Protein AF-A0AA88VC28-F1 (afdb_monomer)

Structure (mmCIF, N/CA/C/O backbone):
data_AF-A0AA88VC28-F1
#
_entry.id   AF-A0AA88VC28-F1
#
loop_
_atom_site.group_PDB
_atom_site.id
_atom_site.type_symbol
_atom_site.label_atom_id
_atom_site.label_alt_id
_atom_site.label_comp_id
_atom_site.label_asym_id
_atom_site.label_entity_id
_atom_site.label_seq_id
_atom_site.pdbx_PDB_ins_code
_atom_site.Cartn_x
_atom_site.Cartn_y
_atom_site.Cartn_z
_atom_site.occupancy
_atom_site.B_iso_or_equiv
_atom_site.auth_seq_id
_atom_site.auth_comp_id
_atom_site.auth_asym_id
_atom_site.auth_atom_id
_atom_site.pdbx_PDB_model_num
ATOM 1 N N . MET A 1 1 ? 30.719 20.202 79.438 1.00 40.91 1 MET A N 1
ATOM 2 C CA . MET A 1 1 ? 32.144 20.244 79.055 1.00 40.91 1 MET A CA 1
ATOM 3 C C . MET A 1 1 ? 32.553 18.842 78.639 1.00 40.91 1 MET A C 1
ATOM 5 O O . MET A 1 1 ? 32.019 17.902 79.207 1.00 40.91 1 MET A O 1
ATOM 9 N N . GLU A 1 2 ? 33.443 18.770 77.647 1.00 37.22 2 GLU A N 1
ATOM 10 C CA . GLU A 1 2 ? 34.043 17.584 77.006 1.00 37.22 2 GLU A CA 1
ATOM 11 C C . GLU A 1 2 ? 33.233 16.896 75.897 1.00 37.22 2 GLU A C 1
ATOM 13 O O . GLU A 1 2 ? 32.616 15.848 76.058 1.00 37.22 2 GLU A O 1
ATOM 18 N N . GLY A 1 3 ? 33.313 17.504 74.708 1.00 35.69 3 GLY A N 1
ATOM 19 C CA . GLY A 1 3 ? 33.099 16.818 73.440 1.00 35.69 3 GLY A CA 1
ATOM 20 C C . GLY A 1 3 ? 34.312 15.955 73.085 1.00 35.69 3 GLY A C 1
ATOM 21 O O . GLY A 1 3 ? 35.440 16.443 73.055 1.00 35.69 3 GLY A O 1
ATOM 22 N N . LYS A 1 4 ? 34.079 14.676 72.778 1.00 37.78 4 LYS A N 1
ATOM 23 C CA . LYS A 1 4 ? 35.054 13.835 72.078 1.00 37.78 4 LYS A CA 1
ATOM 24 C C . LYS A 1 4 ? 34.862 14.031 70.578 1.00 37.78 4 LYS A C 1
ATOM 26 O O . LYS A 1 4 ? 33.907 13.527 69.994 1.00 37.78 4 LYS A O 1
ATOM 31 N N . ALA A 1 5 ? 35.765 14.795 69.972 1.00 38.88 5 ALA A N 1
ATOM 32 C CA . ALA A 1 5 ? 35.902 14.877 68.528 1.00 38.88 5 ALA A CA 1
ATOM 33 C C . ALA A 1 5 ? 36.272 13.486 67.984 1.00 38.88 5 ALA A C 1
ATOM 35 O O . ALA A 1 5 ? 37.341 12.960 68.288 1.00 38.88 5 ALA A O 1
ATOM 36 N N . HIS A 1 6 ? 35.383 12.876 67.200 1.00 36.34 6 HIS A N 1
ATOM 37 C CA . HIS A 1 6 ? 35.735 11.721 66.382 1.00 36.34 6 HIS A CA 1
ATOM 38 C C . HIS A 1 6 ? 36.549 12.213 65.184 1.00 36.34 6 HIS A C 1
ATOM 40 O O . HIS A 1 6 ? 36.009 12.694 64.191 1.00 36.34 6 HIS A O 1
ATOM 46 N N . THR A 1 7 ? 37.867 12.115 65.302 1.00 38.06 7 THR A N 1
ATOM 47 C CA . THR A 1 7 ? 38.812 12.314 64.206 1.00 38.06 7 THR A CA 1
ATOM 48 C C . THR A 1 7 ? 38.598 11.199 63.177 1.00 38.06 7 THR A C 1
ATOM 50 O O . THR A 1 7 ? 38.965 10.049 63.418 1.00 38.06 7 THR A O 1
ATOM 53 N N . PHE A 1 8 ? 37.973 11.507 62.037 1.00 39.25 8 PHE A N 1
ATOM 54 C CA . PHE A 1 8 ? 37.934 10.601 60.886 1.00 39.25 8 PHE A CA 1
ATOM 55 C C . PHE A 1 8 ? 39.337 10.538 60.269 1.00 39.25 8 PHE A C 1
ATOM 57 O O . PHE A 1 8 ? 39.731 11.416 59.504 1.00 39.25 8 PHE A O 1
ATOM 64 N N . TYR A 1 9 ? 40.105 9.503 60.609 1.00 42.66 9 TYR A N 1
ATOM 65 C CA . TYR A 1 9 ? 41.328 9.163 59.886 1.00 42.66 9 TYR A CA 1
ATOM 66 C C . TYR A 1 9 ? 40.950 8.609 58.506 1.00 42.66 9 TYR A C 1
ATOM 68 O O . TYR A 1 9 ? 40.528 7.460 58.375 1.00 42.66 9 TYR A O 1
ATOM 76 N N . VAL A 1 10 ? 41.105 9.424 57.461 1.00 54.12 10 VAL A N 1
ATOM 77 C CA . VAL A 1 10 ? 41.138 8.944 56.073 1.00 54.12 10 VAL A CA 1
ATOM 78 C C . VAL A 1 10 ? 42.547 8.414 55.803 1.00 54.12 10 VAL A C 1
ATOM 80 O O . VAL A 1 10 ? 43.359 9.051 55.147 1.00 54.12 10 VAL A O 1
ATOM 83 N N . GLU A 1 11 ? 42.848 7.231 56.333 1.00 51.00 11 GLU A N 1
ATOM 84 C CA . GLU A 1 11 ? 43.997 6.428 55.904 1.00 51.00 11 GLU A CA 1
ATOM 85 C C . GLU A 1 11 ? 43.492 5.211 55.122 1.00 51.00 11 GLU A C 1
ATOM 87 O O . GLU A 1 11 ? 43.496 4.069 55.586 1.00 51.00 11 GLU A O 1
ATOM 92 N N . LYS A 1 12 ? 43.034 5.445 53.890 1.00 58.88 12 LYS A N 1
ATOM 93 C CA . LYS A 1 12 ? 43.016 4.391 52.872 1.00 58.88 12 LYS A CA 1
ATOM 94 C C . LYS A 1 12 ? 44.112 4.726 51.873 1.00 58.88 12 LYS A C 1
ATOM 96 O O . LYS A 1 12 ? 43.991 5.694 51.130 1.00 58.88 12 LYS A O 1
ATOM 101 N N . SER A 1 13 ? 45.201 3.952 51.878 1.00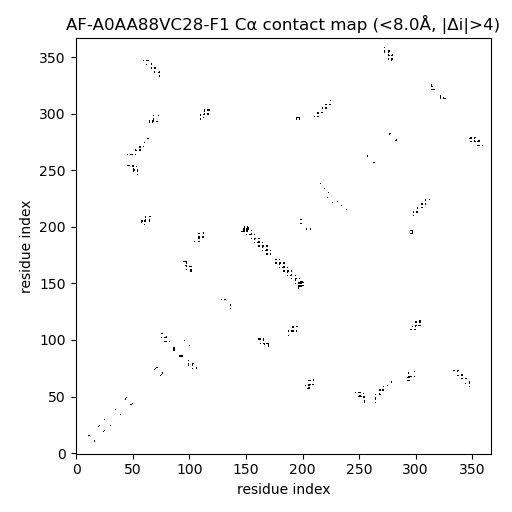 71.12 13 SER A N 1
ATOM 102 C CA . SER A 1 13 ? 46.227 4.097 50.844 1.00 71.12 13 SER A CA 1
ATOM 103 C C . SER A 1 13 ? 45.579 3.915 49.461 1.00 71.12 13 SER A C 1
ATOM 105 O O . SER A 1 13 ? 44.644 3.112 49.340 1.00 71.12 13 SER A O 1
ATOM 107 N N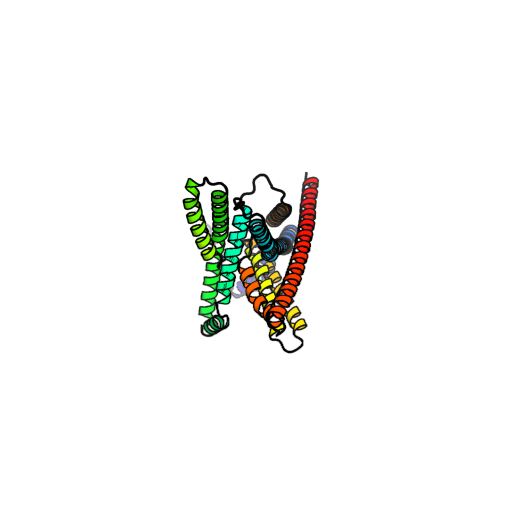 . PRO A 1 14 ? 46.065 4.601 48.410 1.00 73.12 14 PRO A N 1
ATOM 108 C CA . PRO A 1 14 ? 45.527 4.454 47.057 1.00 73.12 14 PRO A CA 1
ATOM 109 C C . PRO A 1 14 ? 45.518 2.995 46.594 1.00 73.12 14 PRO A C 1
ATOM 111 O O . PRO A 1 14 ? 44.605 2.569 45.902 1.00 73.12 14 PRO A O 1
ATOM 114 N N . VAL A 1 15 ? 46.494 2.205 47.052 1.00 72.75 15 VAL A N 1
ATOM 115 C CA . VAL A 1 15 ? 46.603 0.771 46.763 1.00 72.75 15 VAL A CA 1
ATOM 116 C C . VAL A 1 15 ? 45.510 -0.031 47.466 1.00 72.75 15 VAL A C 1
ATOM 118 O O . VAL A 1 15 ? 44.975 -0.961 46.877 1.00 72.75 15 VAL A O 1
ATOM 121 N N . LYS A 1 16 ? 45.137 0.329 48.700 1.00 72.25 16 LYS A N 1
ATOM 122 C CA . LYS A 1 16 ? 44.045 -0.324 49.436 1.00 72.25 16 LYS A CA 1
ATOM 123 C C . LYS A 1 16 ? 42.682 0.036 48.844 1.00 72.25 16 LYS A C 1
ATOM 125 O O . LYS A 1 16 ? 41.836 -0.836 48.725 1.00 72.25 16 LYS A O 1
ATOM 130 N N . TYR A 1 17 ? 42.504 1.286 48.413 1.00 71.81 17 TYR A N 1
ATOM 131 C CA . TYR A 1 17 ? 41.331 1.702 47.643 1.00 71.81 17 TYR A CA 1
ATOM 132 C C . TYR A 1 17 ? 41.255 0.964 46.296 1.00 71.81 17 TYR A C 1
ATOM 134 O O . TYR A 1 17 ? 40.221 0.403 45.968 1.00 71.81 17 TYR A O 1
ATOM 142 N N . PHE A 1 18 ? 42.364 0.875 45.558 1.00 72.56 18 PHE A N 1
ATOM 143 C CA . PHE A 1 18 ? 42.430 0.165 44.278 1.00 72.56 18 PHE A CA 1
ATOM 144 C C . PHE A 1 18 ? 42.249 -1.355 44.428 1.00 72.56 18 PHE A C 1
ATOM 146 O O . PHE A 1 18 ? 41.628 -1.985 43.583 1.00 72.56 18 PHE A O 1
ATOM 153 N N . MET A 1 19 ? 42.745 -1.958 45.512 1.00 73.69 19 MET A N 1
ATOM 154 C CA . MET A 1 19 ? 42.488 -3.363 45.850 1.00 73.69 19 MET A CA 1
ATOM 155 C C . MET A 1 19 ? 41.022 -3.601 46.227 1.00 73.69 19 MET A C 1
ATOM 157 O O . MET A 1 19 ? 40.461 -4.591 45.762 1.00 73.69 19 MET A O 1
ATOM 161 N N . ASP A 1 20 ? 40.405 -2.708 47.011 1.00 70.94 20 ASP A N 1
ATOM 162 C CA . ASP A 1 20 ? 38.967 -2.740 47.322 1.00 70.94 20 ASP A CA 1
ATOM 163 C C . ASP A 1 20 ? 38.131 -2.574 46.033 1.00 70.94 20 ASP A C 1
ATOM 165 O O . ASP A 1 20 ? 37.154 -3.289 45.844 1.00 70.94 20 ASP A O 1
ATOM 169 N N . GLU A 1 21 ? 38.538 -1.700 45.106 1.00 74.19 21 GLU A N 1
ATOM 170 C CA . GLU A 1 21 ? 37.889 -1.492 43.801 1.00 74.19 21 GLU A CA 1
ATOM 171 C C . GLU A 1 21 ? 38.145 -2.663 42.826 1.00 74.19 21 GLU A C 1
ATOM 173 O O . GLU A 1 21 ? 37.282 -3.011 42.033 1.00 74.19 21 GLU A O 1
ATOM 178 N N . MET A 1 22 ? 39.288 -3.352 42.882 1.00 70.12 22 MET A N 1
ATOM 179 C CA . MET A 1 22 ? 39.509 -4.556 42.063 1.00 70.12 22 MET A CA 1
ATOM 180 C C . MET A 1 22 ? 38.755 -5.783 42.590 1.00 70.12 22 MET A C 1
ATOM 182 O O . MET A 1 22 ? 38.328 -6.618 41.794 1.00 70.12 22 MET A O 1
ATOM 186 N N . HIS A 1 23 ? 38.579 -5.909 43.910 1.00 64.69 23 HIS A N 1
ATOM 187 C CA . HIS A 1 23 ? 37.851 -7.032 44.519 1.00 64.69 23 HIS A CA 1
ATOM 188 C C . HIS A 1 23 ? 36.343 -6.776 44.652 1.00 64.69 23 HIS A C 1
ATOM 190 O O . HIS A 1 23 ? 35.565 -7.729 44.674 1.00 64.69 23 HIS A O 1
ATOM 196 N N . GLY A 1 24 ? 35.929 -5.510 44.747 1.00 56.50 24 GLY A N 1
ATOM 197 C CA . GLY A 1 24 ? 34.549 -5.089 44.994 1.00 56.50 24 GLY A CA 1
ATOM 198 C C . GLY A 1 24 ? 34.004 -4.037 44.028 1.00 56.50 24 GLY A C 1
ATOM 199 O O . GLY A 1 24 ? 32.836 -3.670 44.157 1.00 56.50 24 GLY A O 1
ATOM 200 N N . GLY A 1 25 ? 34.797 -3.558 43.065 1.00 58.81 25 GLY A N 1
ATOM 201 C CA . GLY A 1 25 ? 34.330 -2.632 42.030 1.00 58.81 25 GLY A CA 1
ATOM 202 C C . GLY A 1 25 ? 33.227 -3.251 41.187 1.00 58.81 25 GLY A C 1
ATOM 203 O O . GLY A 1 25 ? 32.941 -4.443 41.313 1.00 58.81 25 GLY A O 1
ATOM 204 N N . ASN A 1 26 ? 32.592 -2.424 40.351 1.00 55.41 26 ASN A N 1
ATOM 205 C CA . ASN A 1 26 ? 31.385 -2.726 39.569 1.00 55.41 26 ASN A CA 1
ATOM 206 C C . ASN A 1 26 ? 31.512 -3.976 38.681 1.00 55.41 26 ASN A C 1
ATOM 208 O O . ASN A 1 26 ? 31.582 -3.917 37.455 1.00 55.41 26 ASN A O 1
ATOM 212 N N . SER A 1 27 ? 31.471 -5.142 39.307 1.00 54.69 27 SER A N 1
ATOM 213 C CA . SER A 1 27 ? 31.156 -6.396 38.676 1.00 54.69 27 SER A CA 1
ATOM 214 C C . SER A 1 27 ? 29.786 -6.222 38.035 1.00 54.69 27 SER A C 1
ATOM 216 O O . SER A 1 27 ? 28.856 -5.688 38.643 1.00 54.69 27 SER A O 1
ATOM 218 N N . LEU A 1 28 ? 29.610 -6.723 36.815 1.00 51.44 28 LEU A N 1
ATOM 219 C CA . LEU A 1 28 ? 28.282 -6.811 36.198 1.00 51.44 28 LEU A CA 1
ATOM 220 C C . LEU A 1 28 ? 27.273 -7.514 37.137 1.00 51.44 28 LEU A C 1
ATOM 222 O O . LEU A 1 28 ? 26.068 -7.301 37.051 1.00 51.44 28 LEU A O 1
ATOM 226 N N . ARG A 1 29 ? 27.785 -8.323 38.078 1.00 50.88 29 ARG A N 1
ATOM 227 C CA . ARG A 1 29 ? 27.059 -9.008 39.150 1.00 50.88 29 ARG A CA 1
ATOM 228 C C . ARG A 1 29 ? 26.620 -8.111 40.316 1.00 50.88 29 ARG A C 1
ATOM 230 O O . ARG A 1 29 ? 25.672 -8.478 40.992 1.00 50.88 29 ARG A O 1
ATOM 237 N N . SER A 1 30 ? 27.295 -6.992 40.593 1.00 52.72 30 SER A N 1
ATOM 238 C CA . SER A 1 30 ? 26.891 -6.047 41.652 1.00 52.72 30 SER A CA 1
ATOM 239 C C . SER A 1 30 ? 25.911 -4.984 41.146 1.00 52.72 30 SER A C 1
ATOM 241 O O . SER A 1 30 ? 25.109 -4.474 41.922 1.00 52.72 30 SER A O 1
ATOM 243 N N . THR A 1 31 ? 25.928 -4.695 39.841 1.00 52.09 31 THR A N 1
ATOM 244 C CA . THR A 1 31 ? 24.940 -3.833 39.160 1.00 52.09 31 THR A CA 1
ATOM 245 C C . THR A 1 31 ? 23.677 -4.584 38.745 1.00 52.09 31 THR A C 1
ATOM 247 O O . THR A 1 31 ? 22.608 -3.985 38.639 1.00 52.09 31 THR A O 1
ATOM 250 N N . THR A 1 32 ? 23.762 -5.901 38.553 1.00 50.16 32 THR A N 1
ATOM 251 C CA . THR A 1 32 ? 22.577 -6.753 38.484 1.00 50.16 32 THR A CA 1
ATOM 252 C C . THR A 1 32 ? 22.157 -7.100 39.905 1.00 50.16 32 THR A C 1
ATOM 254 O O . THR A 1 32 ? 22.708 -8.000 40.533 1.00 50.16 32 THR A O 1
ATOM 257 N N . THR A 1 33 ? 21.146 -6.401 40.432 1.00 52.31 33 THR A N 1
ATOM 258 C CA . THR A 1 33 ? 20.371 -6.957 41.546 1.00 52.31 33 THR A CA 1
ATOM 259 C C . THR A 1 33 ? 19.995 -8.388 41.163 1.00 52.31 33 THR A C 1
ATOM 261 O O . THR A 1 33 ? 19.789 -8.684 39.979 1.00 52.31 33 THR A O 1
ATOM 264 N N . LEU A 1 34 ? 19.975 -9.307 42.129 1.00 50.34 34 LEU A N 1
ATOM 265 C CA . LEU A 1 34 ? 19.467 -10.661 41.932 1.00 50.34 34 LEU A CA 1
ATOM 266 C C . LEU A 1 34 ? 17.970 -10.509 41.641 1.00 50.34 34 LEU A C 1
ATOM 268 O O . LEU A 1 34 ? 17.139 -10.582 42.538 1.00 50.34 34 LEU A O 1
ATOM 272 N N . ALA A 1 35 ? 17.656 -10.117 40.404 1.00 51.72 35 ALA A N 1
ATOM 273 C CA . ALA A 1 35 ? 16.324 -9.801 39.952 1.00 51.72 35 ALA A CA 1
ATOM 274 C C . ALA A 1 35 ? 15.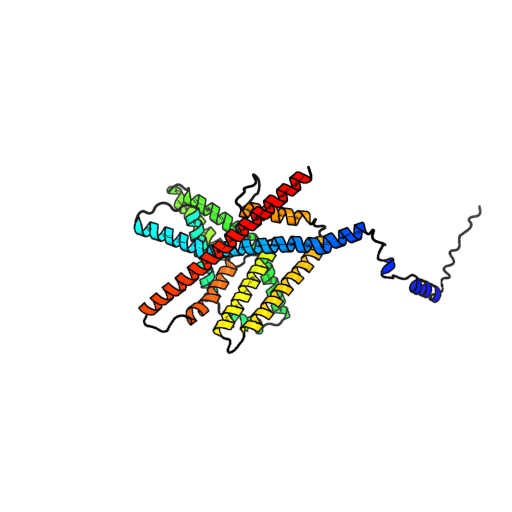532 -11.067 40.212 1.00 51.72 35 ALA A C 1
ATOM 276 O O . ALA A 1 35 ? 15.887 -12.121 39.672 1.00 51.72 35 ALA A O 1
ATOM 277 N N . ASN A 1 36 ? 14.541 -10.955 41.101 1.00 60.12 36 ASN A N 1
ATOM 278 C CA . ASN A 1 36 ? 13.617 -12.030 41.433 1.00 60.12 36 ASN A CA 1
ATOM 279 C C . ASN A 1 36 ? 13.284 -12.770 40.135 1.00 60.12 36 ASN A C 1
ATOM 281 O O . ASN A 1 36 ? 13.024 -12.115 39.126 1.00 60.12 36 ASN A O 1
ATOM 285 N N . GLU A 1 37 ? 13.281 -14.100 40.118 1.00 62.50 37 GLU A N 1
ATOM 286 C CA . GLU A 1 37 ? 12.967 -14.863 38.898 1.00 62.50 37 GLU A CA 1
ATOM 287 C C . GLU A 1 37 ? 11.675 -14.365 38.227 1.00 62.50 37 GLU A C 1
ATOM 289 O O . GLU A 1 37 ? 11.635 -14.209 37.014 1.00 62.50 37 GLU A O 1
ATOM 294 N N . LYS A 1 38 ? 10.693 -13.919 39.026 1.00 60.97 38 LYS A N 1
ATOM 295 C CA . LYS A 1 38 ? 9.464 -13.219 38.598 1.00 60.97 38 LYS A CA 1
ATOM 296 C C . LYS A 1 38 ? 9.659 -11.892 37.855 1.00 60.97 38 LYS A C 1
ATOM 298 O O . LYS A 1 38 ? 8.801 -11.472 37.083 1.00 60.97 38 LYS A O 1
ATOM 303 N N . GLU A 1 39 ? 10.697 -11.141 38.178 1.00 62.66 39 GLU A N 1
ATOM 304 C CA . GLU A 1 39 ? 11.054 -9.890 37.511 1.00 62.66 39 GLU A CA 1
ATOM 305 C C . GLU A 1 39 ? 11.823 -10.176 36.220 1.00 62.66 39 GLU A C 1
ATOM 307 O O . GLU A 1 39 ? 11.524 -9.568 35.197 1.00 62.66 39 GLU A O 1
ATOM 312 N N . ARG A 1 40 ? 12.700 -11.192 36.217 1.00 62.50 40 ARG A N 1
ATOM 313 C CA . ARG A 1 40 ? 13.324 -11.699 34.987 1.00 62.50 40 ARG A CA 1
ATOM 314 C C . ARG A 1 40 ? 12.295 -12.265 34.017 1.00 62.50 40 ARG A C 1
ATOM 316 O O . ARG A 1 40 ? 12.319 -11.887 32.854 1.00 62.50 40 ARG A O 1
ATOM 323 N N . GLU A 1 41 ? 11.369 -13.099 34.479 1.00 64.50 41 GLU A N 1
ATOM 324 C CA . GLU A 1 41 ? 10.264 -13.620 33.667 1.00 64.50 41 GLU A CA 1
ATOM 325 C C . GLU A 1 41 ? 9.430 -12.487 33.078 1.00 64.50 41 GLU A C 1
ATOM 327 O O . GLU A 1 41 ? 9.183 -12.492 31.879 1.00 64.50 41 GLU A O 1
ATOM 332 N N . ARG A 1 42 ? 9.072 -11.465 33.870 1.00 64.38 42 ARG A N 1
ATOM 333 C CA . ARG A 1 42 ? 8.366 -10.281 33.353 1.00 64.38 42 ARG A CA 1
ATOM 334 C C . ARG A 1 42 ? 9.177 -9.533 32.302 1.00 64.38 42 ARG A C 1
ATOM 336 O O . ARG A 1 42 ? 8.602 -9.077 31.318 1.00 64.38 42 ARG A O 1
ATOM 343 N N . VAL A 1 43 ? 10.489 -9.422 32.479 1.00 67.00 43 VAL A N 1
ATOM 344 C CA . VAL A 1 43 ? 11.388 -8.801 31.502 1.00 67.00 43 VAL A CA 1
ATOM 345 C C . VAL A 1 43 ? 11.471 -9.638 30.223 1.00 67.00 43 VAL A C 1
ATOM 347 O O . VAL A 1 43 ? 11.349 -9.069 29.148 1.00 67.00 43 VAL A O 1
ATOM 350 N N . TYR A 1 44 ? 11.581 -10.965 30.296 1.00 65.94 44 TYR A N 1
ATOM 351 C CA . TYR A 1 44 ? 11.573 -11.838 29.114 1.00 65.94 44 TYR A CA 1
ATOM 352 C C . TYR A 1 44 ? 10.220 -11.830 28.391 1.00 65.94 44 TYR A C 1
ATOM 354 O O . TYR A 1 44 ? 10.184 -11.691 27.167 1.00 65.94 44 TYR A O 1
ATOM 362 N N . ASP A 1 45 ? 9.108 -11.895 29.130 1.00 65.81 45 ASP A N 1
ATOM 363 C CA . ASP A 1 45 ? 7.761 -11.802 28.558 1.00 65.81 45 ASP A CA 1
ATOM 364 C C . ASP A 1 45 ? 7.542 -10.421 27.916 1.00 65.81 45 ASP A C 1
ATOM 366 O O . ASP A 1 45 ? 6.933 -10.314 26.857 1.00 65.81 45 ASP A O 1
ATOM 370 N N . THR A 1 46 ? 8.104 -9.353 28.483 1.00 66.00 46 THR A N 1
ATOM 371 C CA . THR A 1 46 ? 8.010 -8.007 27.895 1.00 66.00 46 THR A CA 1
ATOM 372 C C . THR A 1 46 ? 8.973 -7.814 26.721 1.00 66.00 46 THR A C 1
ATOM 374 O O . THR A 1 46 ? 8.612 -7.150 25.763 1.00 66.00 46 THR A O 1
ATOM 377 N N . ILE A 1 47 ? 10.171 -8.400 26.732 1.00 69.06 47 ILE A N 1
ATOM 378 C CA . ILE A 1 47 ? 11.171 -8.204 25.669 1.00 69.06 47 ILE A CA 1
ATOM 379 C C . ILE A 1 47 ? 10.877 -9.067 24.441 1.00 69.06 47 ILE A C 1
ATOM 381 O O . ILE A 1 47 ? 11.074 -8.601 23.329 1.00 69.06 47 ILE A O 1
ATOM 385 N N . PHE A 1 48 ? 10.394 -10.301 24.604 1.00 70.44 48 PHE A N 1
ATOM 386 C CA . PHE A 1 48 ? 10.209 -11.221 23.472 1.00 70.44 48 PHE A CA 1
ATOM 387 C C . PHE A 1 48 ? 8.750 -11.392 23.051 1.00 70.44 48 PHE A C 1
ATOM 389 O O . PHE A 1 48 ? 8.456 -11.532 21.863 1.00 70.44 48 PHE A O 1
ATOM 396 N N . ARG A 1 49 ? 7.802 -11.355 23.993 1.00 72.94 49 ARG A N 1
ATOM 397 C CA . ARG A 1 49 ? 6.381 -11.570 23.673 1.00 72.94 49 ARG A CA 1
ATOM 398 C C . ARG A 1 49 ? 5.721 -10.323 23.102 1.00 72.94 49 ARG A C 1
ATOM 400 O O . ARG A 1 49 ? 4.785 -10.434 22.314 1.00 72.94 49 ARG A O 1
ATOM 407 N N . LEU A 1 50 ? 6.188 -9.150 23.513 1.00 74.25 50 LEU A N 1
ATOM 408 C CA . LEU A 1 50 ? 5.658 -7.867 23.073 1.00 74.25 50 LEU A CA 1
ATOM 409 C C . LEU A 1 50 ? 5.967 -7.577 21.600 1.00 74.25 50 LEU A C 1
ATOM 411 O O . LEU A 1 50 ? 5.007 -7.294 20.881 1.00 74.25 50 LEU A O 1
ATOM 415 N N . PRO A 1 51 ? 7.213 -7.734 21.100 1.00 73.12 51 PRO A N 1
ATOM 416 C CA . PRO A 1 51 ? 7.477 -7.571 19.676 1.00 73.12 51 PRO A CA 1
ATOM 417 C C . PRO A 1 51 ? 6.703 -8.585 18.850 1.00 73.12 51 PRO A C 1
ATOM 419 O O . PRO A 1 51 ? 6.157 -8.217 17.829 1.00 73.12 51 PRO A O 1
ATOM 422 N N . TRP A 1 52 ? 6.547 -9.824 19.326 1.00 78.06 52 TRP A N 1
ATOM 423 C CA . TRP A 1 52 ? 5.756 -10.833 18.618 1.00 78.06 52 TRP A CA 1
ATOM 424 C C . TRP A 1 52 ? 4.271 -10.456 18.482 1.00 78.06 52 TRP A C 1
ATOM 426 O O . TRP A 1 52 ? 3.639 -10.700 17.456 1.00 78.06 52 TRP A O 1
ATOM 436 N N . ARG A 1 53 ? 3.675 -9.865 19.527 1.00 79.31 53 ARG A N 1
ATOM 437 C CA . ARG A 1 53 ? 2.293 -9.352 19.470 1.00 79.31 53 ARG A CA 1
ATOM 438 C C . ARG A 1 53 ? 2.176 -8.159 18.528 1.00 79.31 53 ARG A C 1
ATOM 440 O O . ARG A 1 53 ? 1.165 -8.053 17.840 1.00 79.31 53 ARG A O 1
ATOM 447 N N . CYS A 1 54 ? 3.186 -7.296 18.526 1.00 78.50 54 CYS A N 1
ATOM 448 C CA . CYS A 1 54 ? 3.272 -6.165 17.616 1.00 78.50 54 CYS A CA 1
ATOM 449 C C . CYS A 1 54 ? 3.407 -6.635 16.163 1.00 78.50 54 CYS A C 1
ATOM 451 O O . CYS A 1 54 ? 2.645 -6.205 15.309 1.00 78.50 54 CYS A O 1
ATOM 453 N N . GLU A 1 55 ? 4.284 -7.601 15.911 1.00 83.00 55 GLU A N 1
ATOM 454 C CA . GLU A 1 55 ? 4.520 -8.210 14.605 1.00 83.00 55 GLU A CA 1
ATOM 455 C C . GLU A 1 55 ? 3.232 -8.777 14.011 1.00 83.00 55 GLU A C 1
ATOM 457 O O . GLU A 1 55 ? 2.856 -8.449 12.892 1.00 83.00 55 GLU A O 1
ATOM 462 N N . LEU A 1 56 ? 2.476 -9.534 14.812 1.00 85.06 56 LEU A N 1
ATOM 463 C CA . LEU A 1 56 ? 1.182 -10.064 14.389 1.00 85.06 56 LEU A CA 1
ATOM 464 C C . LEU A 1 56 ? 0.183 -8.952 14.023 1.00 85.06 56 LEU A C 1
ATOM 466 O O . LEU A 1 56 ? -0.609 -9.120 13.097 1.00 85.06 56 LEU A O 1
ATOM 470 N N . LEU A 1 57 ? 0.186 -7.835 14.757 1.00 82.19 57 LEU A N 1
ATOM 471 C CA . LEU A 1 57 ? -0.646 -6.676 14.431 1.00 82.19 57 LEU A CA 1
ATOM 472 C C . LEU A 1 57 ? -0.209 -6.042 13.106 1.00 82.19 57 LEU A C 1
ATOM 474 O O . LEU A 1 57 ? -1.064 -5.759 12.267 1.00 82.19 57 LEU A O 1
ATOM 478 N N . ILE A 1 58 ? 1.097 -5.860 12.911 1.00 78.69 58 ILE A N 1
ATOM 479 C CA . ILE A 1 58 ? 1.673 -5.276 11.698 1.00 78.69 58 ILE A CA 1
ATOM 480 C C . ILE A 1 58 ? 1.376 -6.157 10.479 1.00 78.69 58 ILE A C 1
ATOM 482 O O . ILE A 1 58 ? 0.983 -5.623 9.442 1.00 78.69 58 ILE A O 1
ATOM 486 N N . ASP A 1 59 ? 1.485 -7.479 10.611 1.00 84.12 59 ASP A N 1
ATOM 487 C CA . ASP A 1 59 ? 1.206 -8.444 9.543 1.00 84.12 59 ASP A CA 1
ATOM 488 C C . ASP A 1 59 ? -0.273 -8.458 9.150 1.00 84.12 59 ASP A C 1
ATOM 490 O O . ASP A 1 59 ? -0.616 -8.412 7.967 1.00 84.12 59 ASP A O 1
ATOM 494 N N . VAL A 1 60 ? -1.184 -8.473 10.129 1.00 84.94 60 VAL A N 1
ATOM 495 C CA . VAL A 1 60 ? -2.622 -8.367 9.837 1.00 84.94 60 VAL A CA 1
ATOM 496 C C . VAL A 1 60 ? -2.931 -7.013 9.195 1.00 84.94 60 VAL A C 1
ATOM 498 O O . VAL A 1 60 ? -3.665 -6.968 8.209 1.00 84.94 60 VAL A O 1
ATOM 501 N N . GLY A 1 61 ? -2.328 -5.928 9.689 1.00 79.25 61 GLY A N 1
ATOM 502 C CA . GLY A 1 61 ? -2.420 -4.596 9.090 1.00 79.25 61 GLY A CA 1
ATOM 503 C C . GLY A 1 61 ? -1.903 -4.552 7.650 1.00 79.25 61 GLY A C 1
ATOM 504 O O . GLY A 1 61 ? -2.551 -3.965 6.787 1.00 79.25 61 GLY A O 1
ATOM 505 N N . TYR A 1 62 ? -0.802 -5.243 7.349 1.00 80.94 62 TYR A N 1
ATOM 506 C CA . TYR A 1 62 ? -0.267 -5.374 5.994 1.00 80.94 62 TYR A CA 1
ATOM 507 C C . TYR A 1 62 ? -1.284 -6.029 5.052 1.00 80.94 62 TYR A C 1
ATOM 509 O O . TYR A 1 62 ? -1.548 -5.499 3.973 1.00 80.94 62 TYR A O 1
ATOM 517 N N . PHE A 1 63 ? -1.914 -7.135 5.462 1.00 84.94 63 PHE A N 1
ATOM 518 C CA . PHE A 1 63 ? -2.927 -7.797 4.634 1.00 84.94 63 PHE A CA 1
ATOM 519 C C . PHE A 1 63 ? -4.208 -6.969 4.469 1.00 84.94 63 PHE A C 1
ATOM 521 O O . PHE A 1 63 ? -4.813 -7.012 3.398 1.00 84.94 63 PHE A O 1
ATOM 528 N N . VAL A 1 64 ? -4.608 -6.191 5.482 1.00 80.56 64 VAL A N 1
ATOM 529 C CA . VAL A 1 64 ? -5.701 -5.206 5.360 1.00 80.56 64 VAL A CA 1
ATOM 530 C C . VAL A 1 64 ? -5.345 -4.153 4.305 1.00 80.56 64 VAL A C 1
ATOM 532 O O . VAL A 1 64 ? -6.136 -3.900 3.397 1.00 80.56 64 VAL A O 1
ATOM 535 N N . CYS A 1 65 ? -4.139 -3.580 4.375 1.00 76.00 65 CYS A N 1
ATOM 536 C CA . CYS A 1 65 ? -3.654 -2.606 3.396 1.00 76.00 65 CYS A CA 1
ATOM 537 C C . CYS A 1 65 ? -3.587 -3.201 1.984 1.00 76.00 65 CYS A C 1
ATOM 539 O O . CYS A 1 65 ? -4.010 -2.554 1.026 1.00 76.00 65 CYS A O 1
ATOM 541 N N . LEU A 1 66 ? -3.111 -4.441 1.849 1.00 79.38 66 LEU A N 1
ATOM 542 C CA . LEU A 1 66 ? -3.043 -5.149 0.575 1.00 79.38 66 LEU A CA 1
ATOM 543 C C . LEU A 1 66 ? -4.441 -5.430 -0.004 1.00 79.38 66 LEU A C 1
ATOM 545 O O . LEU A 1 66 ? -4.639 -5.255 -1.206 1.00 79.38 66 LEU A O 1
ATOM 549 N N . ASP A 1 67 ? -5.432 -5.804 0.813 1.00 83.31 67 ASP A N 1
ATOM 550 C CA . ASP A 1 67 ? -6.816 -5.962 0.340 1.00 83.31 67 ASP A CA 1
ATOM 551 C C . ASP A 1 67 ? -7.406 -4.633 -0.159 1.00 83.31 67 ASP A C 1
ATOM 553 O O . ASP A 1 67 ? -8.006 -4.591 -1.243 1.00 83.31 67 ASP A O 1
ATOM 557 N N . SER A 1 68 ? -7.201 -3.541 0.586 1.00 77.69 68 SER A N 1
ATOM 558 C CA . SER A 1 68 ? -7.618 -2.193 0.180 1.00 77.69 68 SER A CA 1
ATOM 559 C C . SER A 1 68 ? -6.939 -1.758 -1.118 1.00 77.69 68 SER A C 1
ATOM 561 O O . SER A 1 68 ? -7.616 -1.310 -2.043 1.00 77.69 68 SER A O 1
ATOM 563 N N . PHE A 1 69 ? -5.627 -1.970 -1.239 1.00 77.94 69 PHE A N 1
ATOM 564 C CA . PHE A 1 69 ? -4.862 -1.711 -2.458 1.00 77.94 69 PHE A CA 1
ATOM 565 C C . PHE A 1 69 ? -5.413 -2.476 -3.663 1.00 77.94 69 PHE A C 1
ATOM 567 O O . PHE A 1 69 ? -5.689 -1.899 -4.714 1.00 77.94 69 PHE A O 1
ATOM 574 N N . LEU A 1 70 ? -5.637 -3.783 -3.510 1.00 83.12 70 LEU A N 1
ATOM 575 C CA . LEU A 1 70 ? -6.205 -4.601 -4.577 1.00 83.12 70 LEU A CA 1
ATOM 576 C C . LEU A 1 70 ? -7.628 -4.156 -4.924 1.00 83.12 70 LEU A C 1
ATOM 578 O O . LEU A 1 70 ? -8.033 -4.252 -6.082 1.00 83.12 70 LEU A O 1
ATOM 582 N N . SER A 1 71 ? -8.386 -3.634 -3.954 1.00 83.00 71 SER A N 1
ATOM 583 C CA . SER A 1 71 ? -9.701 -3.025 -4.191 1.00 83.00 71 SER A CA 1
ATOM 584 C C . SER A 1 71 ? -9.612 -1.809 -5.113 1.00 83.00 71 SER A C 1
ATOM 586 O O . SER A 1 71 ? -10.444 -1.670 -6.011 1.00 83.00 71 SER A O 1
ATOM 588 N N . LEU A 1 72 ? -8.586 -0.969 -4.935 1.00 77.06 72 LEU A N 1
ATOM 589 C CA . LEU A 1 72 ? -8.343 0.196 -5.791 1.00 77.06 72 LEU A CA 1
ATOM 590 C C . LEU A 1 72 ? -8.005 -0.203 -7.222 1.00 77.06 72 LEU A C 1
ATOM 592 O O . LEU A 1 72 ? -8.451 0.458 -8.150 1.00 77.06 72 LEU A O 1
ATOM 596 N N . LEU A 1 73 ? -7.257 -1.291 -7.416 1.00 81.44 73 LEU A N 1
ATOM 597 C CA . LEU A 1 73 ? -6.891 -1.753 -8.758 1.00 81.44 73 LEU A CA 1
ATOM 598 C C . LEU A 1 73 ? -8.006 -2.542 -9.461 1.00 81.44 73 LEU A C 1
ATOM 600 O O . LEU A 1 73 ? -8.049 -2.565 -10.688 1.00 81.44 73 LEU A O 1
ATOM 604 N N . THR A 1 74 ? -8.900 -3.200 -8.716 1.00 87.19 74 THR A N 1
ATOM 605 C CA . THR A 1 74 ? -9.911 -4.112 -9.290 1.00 87.19 74 THR A CA 1
ATOM 606 C C . THR A 1 74 ? -11.338 -3.586 -9.150 1.00 87.19 74 THR A C 1
ATOM 608 O O . THR A 1 74 ? -12.015 -3.332 -10.145 1.00 87.19 74 THR A O 1
ATOM 611 N N . ILE A 1 75 ? -11.812 -3.394 -7.918 1.00 83.94 75 ILE A N 1
ATOM 612 C CA . ILE A 1 75 ? -13.210 -3.059 -7.629 1.00 83.94 75 ILE A CA 1
ATOM 613 C C . ILE A 1 75 ? -13.540 -1.635 -8.066 1.00 83.94 75 ILE A C 1
ATOM 615 O O . ILE A 1 75 ? -14.586 -1.427 -8.680 1.00 83.94 75 ILE A O 1
ATOM 619 N N . MET A 1 76 ? -12.680 -0.661 -7.766 1.00 81.19 76 MET A N 1
ATOM 620 C CA . MET A 1 76 ? -12.965 0.746 -8.061 1.00 81.19 76 MET A CA 1
ATOM 621 C C . MET A 1 76 ? -13.104 1.002 -9.582 1.00 81.19 76 MET A C 1
ATOM 623 O O . MET A 1 76 ? -14.165 1.485 -9.987 1.00 81.19 76 MET A O 1
ATOM 627 N N . PRO A 1 77 ? -12.162 0.587 -10.461 1.00 83.69 77 PRO A N 1
ATOM 628 C CA . PRO A 1 77 ? -12.332 0.703 -11.911 1.00 83.69 77 PRO A CA 1
ATOM 629 C C . PRO A 1 77 ? -13.555 -0.056 -12.429 1.00 83.69 77 PRO A C 1
ATOM 631 O O . PRO A 1 77 ? -14.281 0.459 -13.278 1.00 83.69 77 PRO A O 1
ATOM 634 N N . ALA A 1 78 ? -13.832 -1.251 -11.893 1.00 85.50 78 ALA A N 1
ATOM 635 C CA . ALA A 1 78 ? -15.011 -2.022 -12.278 1.00 85.50 78 ALA A CA 1
ATOM 636 C C . ALA A 1 78 ? -16.317 -1.284 -11.937 1.00 85.50 78 ALA A C 1
ATOM 638 O O . ALA A 1 78 ? -17.239 -1.261 -12.753 1.00 85.50 78 ALA A O 1
ATOM 639 N N . ARG A 1 79 ? -16.404 -0.636 -10.766 1.00 82.44 79 ARG A N 1
ATOM 640 C CA . ARG A 1 79 ? -17.562 0.183 -10.371 1.00 82.44 79 ARG A CA 1
ATOM 641 C C . ARG A 1 79 ? -17.732 1.410 -11.252 1.00 82.44 79 ARG A C 1
ATOM 643 O O . ARG A 1 79 ? -18.844 1.659 -11.712 1.00 82.44 79 ARG A O 1
ATOM 650 N N . VAL A 1 80 ? -16.651 2.136 -11.534 1.00 82.56 80 VAL A N 1
ATOM 651 C CA . VAL A 1 80 ? -16.680 3.291 -12.447 1.00 82.56 80 VAL A CA 1
ATOM 652 C C . VAL A 1 80 ? -17.154 2.856 -13.838 1.00 82.56 80 VAL A C 1
ATOM 654 O O . VAL A 1 80 ? -18.055 3.479 -14.403 1.00 82.56 80 VAL A O 1
ATOM 657 N N . LEU A 1 81 ? -16.638 1.736 -14.354 1.00 85.56 81 LEU A N 1
ATOM 658 C CA . LEU A 1 81 ? -17.043 1.183 -15.646 1.00 85.56 81 LEU A CA 1
ATOM 659 C C . LEU A 1 81 ? -18.518 0.754 -15.658 1.00 85.56 81 LEU A C 1
ATOM 661 O O . LEU A 1 81 ? -19.230 1.062 -16.611 1.00 85.56 81 LEU A O 1
ATOM 665 N N . MET A 1 82 ? -19.005 0.093 -14.602 1.00 83.81 82 MET A N 1
ATOM 666 C CA . MET A 1 82 ? -20.422 -0.275 -14.466 1.00 83.81 82 MET A CA 1
ATOM 667 C C . MET A 1 82 ? -21.333 0.957 -14.432 1.00 83.81 82 MET A C 1
ATOM 669 O O . MET A 1 82 ? -22.372 0.971 -15.097 1.00 83.81 82 MET A O 1
ATOM 673 N N . THR A 1 83 ? -20.946 2.006 -13.702 1.00 82.00 83 THR A N 1
ATOM 674 C CA . THR A 1 83 ? -21.690 3.273 -13.633 1.00 82.00 83 THR A CA 1
ATOM 675 C C . THR A 1 83 ? -21.720 3.970 -14.991 1.00 82.00 83 THR A C 1
ATOM 677 O O . THR A 1 83 ? -22.787 4.402 -15.434 1.00 82.00 83 THR A O 1
ATOM 680 N N . PHE A 1 84 ? -20.588 4.011 -15.697 1.00 83.19 84 PHE A N 1
ATOM 681 C CA . PHE A 1 84 ? -20.503 4.561 -17.048 1.00 83.19 84 PHE A CA 1
ATOM 682 C C . PHE A 1 84 ? -21.349 3.761 -18.048 1.00 83.19 84 PHE A C 1
ATOM 684 O O . PHE A 1 84 ? -22.119 4.335 -18.817 1.00 83.19 84 PHE A O 1
ATOM 691 N N . TRP A 1 85 ? -21.292 2.428 -17.989 1.00 84.19 85 TRP A N 1
ATOM 692 C CA . TRP A 1 85 ? -22.103 1.543 -18.827 1.00 84.19 85 TRP A CA 1
ATOM 693 C C . TRP A 1 85 ? -23.604 1.730 -18.577 1.00 84.19 85 TRP A C 1
ATOM 695 O O . TRP A 1 85 ? -24.401 1.793 -19.517 1.00 84.19 85 TRP A O 1
ATOM 705 N N . ARG A 1 86 ? -24.003 1.874 -17.306 1.00 82.25 86 ARG A N 1
ATOM 706 C CA . ARG A 1 86 ? -25.380 2.199 -16.911 1.00 82.25 86 ARG A CA 1
ATOM 707 C C . ARG A 1 86 ? -25.803 3.549 -17.489 1.00 82.25 86 ARG A C 1
ATOM 709 O O . ARG A 1 86 ? -26.880 3.638 -18.075 1.00 82.25 86 ARG A O 1
ATOM 716 N N . LEU A 1 87 ? -24.970 4.581 -17.380 1.00 78.94 87 LEU A N 1
ATOM 717 C CA . LEU A 1 87 ? -25.257 5.903 -17.942 1.00 78.94 87 LEU A CA 1
ATOM 718 C C . LEU A 1 87 ? -25.437 5.840 -19.470 1.00 78.94 87 LEU A C 1
ATOM 720 O O . LEU A 1 87 ? -26.424 6.359 -19.994 1.00 78.94 87 LEU A O 1
ATOM 724 N N . LEU A 1 88 ? -24.547 5.124 -20.166 1.00 81.50 88 LEU A N 1
ATOM 725 C CA . LEU A 1 88 ? -24.589 4.951 -21.619 1.00 81.50 88 LEU A CA 1
ATOM 726 C C . LEU A 1 88 ? -25.856 4.212 -22.081 1.00 81.50 88 LEU A C 1
ATOM 728 O O . LEU A 1 88 ? -26.482 4.615 -23.061 1.00 81.50 88 LEU A O 1
ATOM 732 N N . LYS A 1 89 ? -26.264 3.159 -21.357 1.00 81.19 89 LYS A N 1
ATOM 733 C CA . LYS A 1 89 ? -27.442 2.343 -21.694 1.00 81.19 89 LYS A CA 1
ATOM 734 C C . LYS A 1 89 ? -28.768 3.038 -21.380 1.00 81.19 89 LYS A C 1
ATOM 736 O O . LYS A 1 89 ? -29.734 2.854 -22.113 1.00 81.19 89 LYS A O 1
ATOM 741 N N . THR A 1 90 ? -28.832 3.812 -20.298 1.00 71.38 90 THR A N 1
ATOM 742 C CA . THR A 1 90 ? -30.101 4.387 -19.818 1.00 71.38 90 THR A CA 1
ATOM 743 C C . THR A 1 90 ? -30.357 5.809 -20.332 1.00 71.38 90 THR A C 1
ATOM 745 O O . THR A 1 90 ? -31.485 6.274 -20.203 1.00 71.38 90 THR A O 1
ATOM 748 N N . ARG A 1 91 ? -29.350 6.507 -20.902 1.00 62.78 91 ARG A N 1
ATOM 749 C CA . ARG A 1 91 ? -29.393 7.902 -21.428 1.00 62.78 91 ARG A CA 1
ATOM 750 C C . ARG A 1 91 ? -30.040 8.962 -20.513 1.00 62.78 91 ARG A C 1
ATOM 752 O O . ARG A 1 91 ? -30.229 10.103 -20.920 1.00 62.78 91 ARG A O 1
ATOM 759 N N . GLN A 1 92 ? -30.346 8.605 -19.274 1.00 57.31 92 GLN A N 1
ATOM 760 C CA . GLN A 1 92 ? -30.956 9.442 -18.255 1.00 57.31 92 GLN A CA 1
ATOM 761 C C . GLN A 1 92 ? -29.891 9.708 -17.195 1.00 57.31 92 GLN A C 1
ATOM 763 O O . GLN A 1 92 ? -29.364 8.765 -16.596 1.00 57.31 92 GLN A O 1
ATOM 768 N N . PHE A 1 93 ? -29.572 10.983 -16.969 1.00 58.00 93 PHE A N 1
ATOM 769 C CA . PHE A 1 93 ? -28.696 11.425 -15.884 1.00 58.00 93 PHE A CA 1
ATOM 770 C C . PHE A 1 93 ? -29.416 11.233 -14.547 1.00 58.00 93 PHE A C 1
ATOM 772 O O . PHE A 1 93 ? -29.963 12.164 -13.960 1.00 58.00 93 PHE A O 1
ATOM 779 N N . LYS A 1 94 ? -29.459 9.988 -14.072 1.00 60.19 94 LYS A N 1
ATOM 780 C CA . LYS A 1 94 ? -29.868 9.707 -12.700 1.00 60.19 94 LYS A CA 1
ATOM 781 C C . LYS A 1 94 ? -28.780 10.244 -11.767 1.00 60.19 94 LYS A C 1
ATOM 783 O O . LYS A 1 94 ? -27.594 10.069 -12.038 1.00 60.19 94 LYS A O 1
ATOM 788 N N . ARG A 1 95 ? -29.195 10.911 -10.690 1.00 62.91 95 ARG A N 1
ATOM 789 C CA . ARG A 1 95 ? -28.303 11.502 -9.685 1.00 62.91 95 ARG A CA 1
ATOM 790 C C . ARG A 1 95 ? -27.355 10.432 -9.120 1.00 62.91 95 ARG A C 1
ATOM 792 O O . ARG A 1 95 ? -27.834 9.379 -8.699 1.00 62.91 95 ARG A O 1
ATOM 799 N N . LEU A 1 96 ? -26.043 10.684 -9.169 1.00 67.62 96 LEU A N 1
ATOM 800 C CA . LEU A 1 96 ? -25.022 9.772 -8.638 1.00 67.62 96 LEU A CA 1
ATOM 801 C C . LEU A 1 96 ? -25.159 9.667 -7.116 1.00 67.62 96 LEU A C 1
ATOM 803 O O . LEU A 1 96 ? -25.402 10.667 -6.439 1.00 67.62 96 LEU A O 1
ATOM 807 N N . SER A 1 97 ? -24.989 8.457 -6.589 1.00 69.62 97 SER A N 1
ATOM 808 C CA . SER A 1 97 ? -24.892 8.239 -5.142 1.00 69.62 97 SER A CA 1
ATOM 809 C C . SER A 1 97 ? -23.568 8.790 -4.599 1.00 69.62 97 SER A C 1
ATOM 811 O O . SER A 1 97 ? -22.563 8.773 -5.310 1.00 69.62 97 SER A O 1
ATOM 813 N N . ALA A 1 98 ? -23.532 9.214 -3.331 1.00 65.25 98 ALA A N 1
ATOM 814 C CA . ALA A 1 98 ? -22.316 9.697 -2.666 1.00 65.25 98 ALA A CA 1
ATOM 815 C C . ALA A 1 98 ? -21.147 8.694 -2.765 1.00 65.25 98 ALA A C 1
ATOM 817 O O . ALA A 1 98 ? -20.002 9.084 -2.985 1.00 65.25 98 ALA A O 1
ATOM 818 N N . ALA A 1 99 ? -21.443 7.390 -2.706 1.00 67.00 99 ALA A N 1
ATOM 819 C CA . ALA A 1 99 ? -20.445 6.336 -2.893 1.00 67.00 99 ALA A CA 1
ATOM 820 C C . ALA A 1 99 ? -19.892 6.281 -4.331 1.00 67.00 99 ALA A C 1
ATOM 822 O O . ALA A 1 99 ? -18.692 6.123 -4.522 1.00 67.00 99 ALA A O 1
ATOM 823 N N . GLU A 1 100 ? -20.752 6.446 -5.345 1.00 72.88 100 GLU A N 1
ATOM 824 C CA . GLU A 1 100 ? -20.338 6.446 -6.758 1.00 72.88 100 GLU A CA 1
ATOM 825 C C . GLU A 1 100 ? -19.501 7.692 -7.087 1.00 72.88 100 GLU A C 1
ATOM 827 O O . GLU A 1 100 ? -18.558 7.615 -7.872 1.00 72.88 100 GLU A O 1
ATOM 832 N N . LEU A 1 101 ? -19.823 8.828 -6.460 1.00 72.69 101 LEU A N 1
ATOM 833 C CA . LEU A 1 101 ? -19.073 10.074 -6.594 1.00 72.69 101 LEU A CA 1
ATOM 834 C C . LEU A 1 101 ? -17.697 9.985 -5.913 1.00 72.69 101 LEU A C 1
ATOM 836 O O . LEU A 1 101 ? -16.700 10.385 -6.505 1.00 72.69 101 LEU A O 1
ATOM 840 N N . SER A 1 102 ? -17.628 9.398 -4.715 1.00 69.31 102 SER A N 1
ATOM 841 C CA . SER A 1 102 ? -16.363 9.160 -4.007 1.00 69.31 102 SER A CA 1
ATOM 842 C C . SER A 1 102 ? -15.434 8.213 -4.774 1.00 69.31 102 SER A C 1
ATOM 844 O O . SER A 1 102 ? -14.234 8.474 -4.864 1.00 69.31 102 SER A O 1
ATOM 846 N N . ASP A 1 103 ? -15.973 7.127 -5.342 1.00 76.38 103 ASP A N 1
ATOM 847 C CA . ASP A 1 103 ? -15.198 6.191 -6.169 1.00 76.38 103 ASP A CA 1
ATOM 848 C C . ASP A 1 103 ? -14.650 6.902 -7.427 1.00 76.38 103 ASP A C 1
ATOM 850 O O . ASP A 1 103 ? -13.514 6.658 -7.838 1.00 76.38 103 ASP A O 1
ATOM 854 N N . PHE A 1 104 ? -15.419 7.832 -8.011 1.00 77.19 104 PHE A N 1
ATOM 855 C CA . PHE A 1 104 ? -14.975 8.648 -9.144 1.00 77.19 104 PHE A CA 1
ATOM 856 C C . PHE A 1 104 ? -13.851 9.626 -8.765 1.00 77.19 104 PHE A C 1
ATOM 858 O O . PHE A 1 104 ? -12.843 9.670 -9.467 1.00 77.19 104 PHE A O 1
ATOM 865 N N . CYS A 1 105 ? -13.961 10.345 -7.641 1.00 71.81 105 CYS A N 1
ATOM 866 C CA . CYS A 1 105 ? -12.880 11.208 -7.140 1.00 71.81 105 CYS A CA 1
ATOM 867 C C . CYS A 1 105 ? -11.580 10.439 -6.937 1.00 71.81 105 CYS A C 1
ATOM 869 O O . CYS A 1 105 ? -10.514 10.864 -7.373 1.00 71.81 105 CYS A O 1
ATOM 871 N N . CYS A 1 106 ? -11.666 9.289 -6.268 1.00 72.06 106 CYS A N 1
ATOM 872 C CA . CYS A 1 106 ? -10.503 8.463 -5.976 1.00 72.06 106 CYS A CA 1
ATOM 873 C C . CYS A 1 106 ? -9.810 8.003 -7.270 1.00 72.06 106 CYS A C 1
ATOM 875 O O . CYS A 1 106 ? -8.582 8.026 -7.366 1.00 72.06 106 CYS A O 1
ATOM 877 N N . PHE A 1 107 ? -10.597 7.680 -8.300 1.00 81.06 107 PHE A N 1
ATOM 878 C CA . PHE A 1 107 ? -10.086 7.371 -9.630 1.00 81.06 107 PHE A CA 1
ATOM 879 C C . PHE A 1 107 ? -9.395 8.566 -10.305 1.00 81.06 107 PHE A C 1
ATOM 881 O O . PHE A 1 107 ? -8.323 8.384 -10.880 1.00 81.06 107 PHE A O 1
ATOM 888 N N . VAL A 1 108 ? -9.955 9.777 -10.215 1.00 77.56 108 VAL A N 1
ATOM 889 C CA . VAL A 1 108 ? -9.335 10.997 -10.767 1.00 77.56 108 VAL A CA 1
ATOM 890 C C . VAL A 1 108 ? -8.007 11.305 -10.076 1.00 77.56 108 VAL A C 1
ATOM 892 O O . VAL A 1 108 ? -7.014 11.556 -10.759 1.00 77.56 108 VAL A O 1
ATOM 895 N N . VAL A 1 109 ? -7.956 11.216 -8.744 1.00 70.50 109 VAL A N 1
ATOM 896 C CA . VAL A 1 109 ? -6.726 11.412 -7.959 1.00 70.50 109 VAL A CA 1
ATOM 897 C C . VAL A 1 109 ? -5.651 10.399 -8.367 1.00 70.50 109 VAL A C 1
ATOM 899 O O . VAL A 1 109 ? -4.522 10.792 -8.657 1.00 70.50 109 VAL A O 1
ATOM 902 N N . LEU A 1 110 ? -6.001 9.111 -8.476 1.00 73.19 110 LEU A N 1
ATOM 903 C CA . LEU A 1 110 ? -5.075 8.070 -8.942 1.00 73.19 110 LEU A CA 1
ATOM 904 C C . LEU A 1 110 ? -4.575 8.328 -10.365 1.00 73.19 110 LEU A C 1
ATOM 906 O O . LEU A 1 110 ? -3.379 8.209 -10.629 1.00 73.19 110 LEU A O 1
ATOM 910 N N . ALA A 1 111 ? -5.470 8.685 -11.288 1.00 77.38 111 ALA A N 1
ATOM 911 C CA . ALA A 1 111 ? -5.101 8.977 -12.667 1.00 77.38 111 ALA A CA 1
ATOM 912 C C . ALA A 1 111 ? -4.137 10.172 -12.744 1.00 77.38 111 ALA A C 1
ATOM 914 O O . ALA A 1 111 ? -3.109 10.084 -13.414 1.00 77.38 111 ALA A O 1
ATOM 915 N N . CYS A 1 112 ? -4.427 11.247 -12.005 1.00 70.69 112 CYS A N 1
ATOM 916 C CA . CYS A 1 112 ? -3.560 12.417 -11.904 1.00 70.69 112 CYS A CA 1
ATOM 917 C C . CYS A 1 112 ? -2.171 12.034 -11.367 1.00 70.69 112 CYS A C 1
ATOM 919 O O . CYS A 1 112 ? -1.167 12.273 -12.043 1.00 70.69 112 CYS A O 1
ATOM 921 N N . GLY A 1 113 ? -2.111 11.337 -10.226 1.00 65.56 113 GLY A N 1
ATOM 922 C CA . GLY A 1 113 ? -0.852 10.903 -9.613 1.00 65.56 113 GLY A CA 1
ATOM 923 C C . GLY A 1 113 ? -0.007 10.019 -10.537 1.00 65.56 113 GLY A C 1
ATOM 924 O O . GLY A 1 113 ? 1.199 10.226 -10.668 1.00 65.56 113 GLY A O 1
ATOM 925 N N . VAL A 1 114 ? -0.628 9.081 -11.263 1.00 67.00 114 VAL A N 1
ATOM 926 C CA . VAL A 1 114 ? 0.073 8.259 -12.265 1.00 67.00 114 VAL A CA 1
ATOM 927 C C . VAL A 1 114 ? 0.620 9.116 -13.407 1.00 67.00 114 VAL A C 1
ATOM 929 O O . VAL A 1 114 ? 1.766 8.913 -13.806 1.00 67.00 114 VAL A O 1
ATOM 932 N N . THR A 1 115 ? -0.154 10.073 -13.930 1.00 68.81 115 THR A N 1
ATOM 933 C CA . THR A 1 115 ? 0.310 10.938 -15.031 1.00 68.81 115 THR A CA 1
ATOM 934 C C . THR A 1 115 ? 1.469 11.844 -14.620 1.00 68.81 115 THR A C 1
ATOM 936 O O . THR A 1 115 ? 2.443 11.947 -15.365 1.00 68.81 115 THR A O 1
ATOM 939 N N . LEU A 1 116 ? 1.418 12.436 -13.423 1.00 63.03 116 LEU A N 1
ATOM 940 C CA . LEU A 1 116 ? 2.501 13.259 -12.875 1.00 63.03 116 LEU A CA 1
ATOM 941 C C . LEU A 1 116 ? 3.773 12.434 -12.663 1.00 63.03 116 LEU A C 1
ATOM 943 O O . LEU A 1 116 ? 4.867 12.834 -13.073 1.00 63.03 116 LEU A O 1
ATOM 947 N N . LEU A 1 117 ? 3.629 11.233 -12.097 1.00 64.06 117 LEU A N 1
ATOM 948 C CA . LEU A 1 117 ? 4.747 10.313 -11.946 1.00 64.06 117 LEU A CA 1
ATOM 949 C C . LEU A 1 117 ? 5.310 9.908 -13.311 1.00 64.06 117 LEU A C 1
ATOM 951 O O . LEU A 1 117 ? 6.518 9.956 -13.485 1.00 64.06 117 LEU A O 1
ATOM 955 N N . GLN A 1 118 ? 4.492 9.567 -14.306 1.00 65.19 118 GLN A N 1
ATOM 956 C CA . GLN A 1 118 ? 4.987 9.214 -15.644 1.00 65.19 118 GLN A CA 1
ATOM 957 C C . GLN A 1 118 ? 5.780 10.343 -16.318 1.00 65.19 118 GLN A C 1
ATOM 959 O O . GLN A 1 118 ? 6.753 10.048 -17.005 1.00 65.19 118 GLN A O 1
ATOM 964 N N . GLN A 1 119 ? 5.412 11.608 -16.093 1.00 64.81 119 GLN A N 1
ATOM 965 C CA . GLN A 1 119 ? 6.148 12.773 -16.606 1.00 64.81 119 GLN A CA 1
ATOM 966 C C . GLN A 1 119 ? 7.484 13.019 -15.890 1.00 64.81 119 GLN A C 1
ATOM 968 O O . GLN A 1 119 ? 8.316 13.783 -16.374 1.00 64.81 119 GLN A O 1
ATOM 973 N N . THR A 1 120 ? 7.703 12.386 -14.738 1.00 58.47 120 THR A N 1
ATOM 974 C CA . THR A 1 120 ? 8.902 12.589 -13.927 1.00 58.47 120 THR A CA 1
ATOM 975 C C . THR A 1 120 ? 9.997 11.598 -14.324 1.00 58.47 120 THR A C 1
ATOM 977 O O . THR A 1 120 ? 9.910 10.418 -13.983 1.00 58.47 120 THR A O 1
ATOM 980 N N . ASP A 1 121 ? 11.060 12.045 -14.992 1.00 56.78 121 ASP A N 1
ATOM 981 C CA . ASP A 1 121 ? 12.181 11.182 -15.394 1.00 56.78 121 ASP A CA 1
ATOM 982 C C . ASP A 1 121 ? 13.024 10.700 -14.195 1.00 56.78 121 ASP A C 1
ATOM 984 O O . ASP A 1 121 ? 13.713 11.477 -13.528 1.00 56.78 121 ASP A O 1
ATOM 988 N N . ILE A 1 122 ? 13.020 9.382 -13.941 1.00 58.59 122 ILE A N 1
ATOM 989 C CA . ILE A 1 122 ? 13.770 8.748 -12.833 1.00 58.59 122 ILE A CA 1
ATOM 990 C C . ILE A 1 122 ? 15.281 8.957 -13.004 1.00 58.59 122 ILE A C 1
ATOM 992 O O . ILE A 1 122 ? 15.999 9.151 -12.025 1.00 58.59 122 ILE A O 1
ATOM 996 N N . SER A 1 123 ? 15.766 8.967 -14.247 1.00 55.53 123 SER A N 1
ATOM 997 C CA . SER A 1 123 ? 17.173 9.208 -14.579 1.00 55.53 123 SER A CA 1
ATOM 998 C C . SER A 1 123 ? 17.631 10.610 -14.170 1.00 55.53 123 SER A C 1
ATOM 1000 O O . SER A 1 123 ? 18.742 10.762 -13.664 1.00 55.53 123 SER A O 1
ATOM 1002 N N . LEU A 1 124 ? 16.772 11.625 -14.317 1.00 55.25 124 LEU A N 1
ATOM 1003 C CA . LEU A 1 124 ? 17.075 13.006 -13.941 1.00 55.25 124 LEU A CA 1
ATOM 1004 C C . LEU A 1 124 ? 17.133 13.163 -12.420 1.00 55.25 124 LEU A C 1
ATOM 1006 O O . LEU A 1 124 ? 18.075 13.763 -11.904 1.00 55.25 124 LEU A O 1
ATOM 1010 N N . ILE A 1 125 ? 16.192 12.546 -11.699 1.00 61.81 125 ILE A N 1
ATOM 1011 C CA . ILE A 1 125 ? 16.228 12.478 -10.232 1.00 61.81 125 ILE A CA 1
ATOM 1012 C C . ILE A 1 125 ? 17.497 11.758 -9.763 1.00 61.81 125 ILE A C 1
ATOM 1014 O O . ILE A 1 125 ? 18.210 12.277 -8.909 1.00 61.81 125 ILE A O 1
ATOM 1018 N N . TYR A 1 126 ? 17.829 10.606 -10.348 1.00 51.84 126 TYR A N 1
ATOM 1019 C CA . TYR A 1 126 ? 19.022 9.838 -9.990 1.00 51.84 126 TYR A CA 1
ATOM 1020 C C . TYR A 1 126 ? 20.323 10.615 -10.245 1.00 51.84 126 TYR A C 1
ATOM 1022 O O . TYR A 1 126 ? 21.196 10.661 -9.377 1.00 51.84 126 TYR A O 1
ATOM 1030 N N . HIS A 1 127 ? 20.452 11.279 -11.397 1.00 58.31 127 HIS A N 1
ATOM 1031 C CA . HIS A 1 127 ? 21.615 12.117 -11.696 1.00 58.31 127 HIS A CA 1
ATOM 1032 C C . HIS A 1 127 ? 21.705 13.338 -10.777 1.00 58.31 127 HIS A C 1
ATOM 1034 O O . HIS A 1 127 ? 22.802 13.697 -10.345 1.00 58.31 127 HIS A O 1
ATOM 1040 N N . MET A 1 128 ? 20.565 13.937 -10.426 1.00 57.50 128 MET A N 1
ATOM 1041 C CA . MET A 1 128 ? 20.503 15.053 -9.489 1.00 57.50 128 MET A CA 1
ATOM 1042 C C . MET A 1 128 ? 20.875 14.620 -8.066 1.00 57.50 128 MET A C 1
ATOM 1044 O O . MET A 1 128 ? 21.618 15.330 -7.398 1.00 57.50 128 MET A O 1
ATOM 1048 N N . ILE A 1 129 ? 20.451 13.429 -7.635 1.00 56.50 129 ILE A N 1
ATOM 1049 C CA . ILE A 1 129 ? 20.803 12.821 -6.344 1.00 56.50 129 ILE A CA 1
ATOM 1050 C C . ILE A 1 129 ? 22.296 12.470 -6.282 1.00 56.50 129 ILE A C 1
ATOM 1052 O O . ILE A 1 129 ? 22.972 12.822 -5.317 1.00 56.50 129 ILE A O 1
ATOM 1056 N N . ARG A 1 130 ? 22.835 11.823 -7.323 1.00 54.47 130 ARG A N 1
ATOM 1057 C CA . ARG A 1 130 ? 24.247 11.408 -7.394 1.00 54.47 130 ARG A CA 1
ATOM 1058 C C . ARG A 1 130 ? 25.215 12.595 -7.456 1.00 54.47 130 ARG A C 1
ATOM 1060 O O . ARG A 1 130 ? 26.356 12.469 -7.025 1.00 54.47 130 ARG A O 1
ATOM 1067 N N . GLY A 1 131 ? 24.769 13.735 -7.987 1.00 60.59 131 GLY A N 1
ATOM 1068 C CA . GLY A 1 131 ? 25.541 14.980 -8.042 1.00 60.59 131 GLY A CA 1
ATOM 1069 C C . GLY A 1 131 ? 25.619 15.748 -6.716 1.00 60.59 131 GLY A C 1
ATOM 1070 O O . GLY A 1 131 ? 26.319 16.757 -6.644 1.00 60.59 131 GLY A O 1
ATOM 1071 N N . GLN A 1 132 ? 24.914 15.306 -5.669 1.00 62.62 132 GLN A N 1
ATOM 1072 C CA . GLN A 1 132 ? 24.909 15.950 -4.354 1.00 62.62 132 GLN A CA 1
ATOM 1073 C C . GLN A 1 132 ? 25.769 15.179 -3.344 1.00 62.62 132 GLN A C 1
ATOM 1075 O O . GLN A 1 132 ? 25.910 13.962 -3.406 1.00 62.62 132 GLN A O 1
ATOM 1080 N N . GLY A 1 133 ? 26.349 15.894 -2.375 1.00 72.38 133 GLY A N 1
ATOM 1081 C CA . GLY A 1 133 ? 27.132 15.272 -1.303 1.00 72.38 133 GLY A CA 1
ATOM 1082 C C . GLY A 1 133 ? 26.263 14.442 -0.349 1.00 72.38 133 GLY A C 1
ATOM 1083 O O . GLY A 1 133 ? 25.140 14.837 -0.032 1.00 72.38 133 GLY A O 1
ATOM 1084 N N . THR A 1 134 ? 26.809 13.341 0.177 1.00 62.72 134 THR A N 1
ATOM 1085 C CA . THR A 1 134 ? 26.110 12.355 1.028 1.00 62.72 134 THR A CA 1
ATOM 1086 C C . THR A 1 134 ? 25.370 12.982 2.217 1.00 62.72 134 THR A C 1
ATOM 1088 O O . THR A 1 134 ? 24.251 12.587 2.529 1.00 62.72 134 THR A O 1
ATOM 1091 N N . ILE A 1 135 ? 25.948 14.014 2.847 1.00 63.78 135 ILE A N 1
ATOM 1092 C CA . ILE A 1 135 ? 25.333 14.728 3.982 1.00 63.78 135 ILE A CA 1
ATOM 1093 C C . ILE A 1 135 ? 24.110 15.547 3.538 1.00 63.78 135 ILE A C 1
ATOM 1095 O O . ILE A 1 135 ? 23.096 15.562 4.229 1.00 63.78 135 ILE A O 1
ATOM 1099 N N . LYS A 1 136 ? 24.168 16.200 2.369 1.00 53.84 136 LYS A N 1
ATOM 1100 C CA . LYS A 1 136 ? 23.029 16.958 1.824 1.00 53.84 136 LYS A CA 1
ATOM 1101 C C . LYS A 1 136 ? 21.896 16.026 1.419 1.00 53.84 136 LYS A C 1
ATOM 1103 O O . LYS A 1 136 ? 20.743 16.339 1.689 1.00 53.84 136 LYS A O 1
ATOM 1108 N N . LEU A 1 137 ? 22.227 14.878 0.827 1.00 57.22 137 LEU A N 1
ATOM 1109 C CA . LEU A 1 137 ? 21.239 13.866 0.472 1.00 57.22 137 LEU A CA 1
ATOM 1110 C C . LEU A 1 137 ? 20.550 13.297 1.715 1.00 57.22 137 LEU A C 1
ATOM 1112 O O . LEU A 1 137 ? 19.334 13.167 1.719 1.00 57.22 137 LEU A O 1
ATOM 1116 N N . TYR A 1 138 ? 21.306 13.038 2.784 1.00 56.78 138 TYR A N 1
ATOM 1117 C CA . TYR A 1 138 ? 20.746 12.616 4.066 1.00 56.78 138 TYR A CA 1
ATOM 1118 C C . TYR A 1 138 ? 19.799 13.669 4.654 1.00 56.78 138 TYR A C 1
ATOM 1120 O O . TYR A 1 138 ? 18.709 13.327 5.101 1.00 56.78 138 TYR A O 1
ATOM 1128 N N . VAL A 1 139 ? 20.168 14.954 4.630 1.00 56.44 139 VAL A N 1
ATOM 1129 C CA . VAL A 1 139 ? 19.295 16.035 5.122 1.00 56.44 139 VAL A CA 1
ATOM 1130 C C . VAL A 1 139 ? 18.037 16.170 4.264 1.00 56.44 139 VAL A C 1
ATOM 1132 O O . VAL A 1 139 ? 16.949 16.274 4.815 1.00 56.44 139 VAL A O 1
ATOM 1135 N N . VAL A 1 140 ? 18.154 16.117 2.934 1.00 55.62 140 VAL A N 1
ATOM 1136 C CA . VAL A 1 140 ? 16.998 16.156 2.024 1.00 55.62 140 VAL A CA 1
ATOM 1137 C C . VAL A 1 140 ? 16.103 14.938 2.230 1.00 55.62 140 VAL A C 1
ATOM 1139 O O . VAL A 1 140 ? 14.896 15.106 2.317 1.00 55.62 140 VAL A O 1
ATOM 1142 N N . TYR A 1 141 ? 16.673 13.742 2.383 1.00 52.75 141 TYR A N 1
ATOM 1143 C CA . TYR A 1 141 ? 15.924 12.530 2.708 1.00 52.75 141 TYR A CA 1
ATOM 1144 C C . TYR A 1 141 ? 15.177 12.676 4.036 1.00 52.75 141 TYR A C 1
ATOM 1146 O O . TYR A 1 141 ? 13.978 12.447 4.069 1.00 52.75 141 TYR A O 1
ATOM 1154 N N . ASN A 1 142 ? 15.835 13.146 5.101 1.00 50.59 142 ASN A N 1
ATOM 1155 C CA . ASN A 1 142 ? 15.180 13.359 6.395 1.00 50.59 142 ASN A CA 1
ATOM 1156 C C . ASN A 1 142 ? 14.091 14.438 6.331 1.00 50.59 142 ASN A C 1
ATOM 1158 O O . ASN A 1 142 ? 13.042 14.285 6.944 1.00 50.59 142 ASN A O 1
ATOM 1162 N N . VAL A 1 143 ? 14.311 15.533 5.598 1.00 46.81 143 VAL A N 1
ATOM 1163 C CA . VAL A 1 143 ? 13.296 16.583 5.416 1.00 46.81 143 VAL A CA 1
ATOM 1164 C C . VAL A 1 143 ? 12.125 16.063 4.589 1.00 46.81 143 VAL A C 1
ATOM 1166 O O . VAL A 1 143 ? 10.988 16.334 4.954 1.00 46.81 143 VAL A O 1
ATOM 1169 N N . LEU A 1 144 ? 12.377 15.295 3.525 1.00 46.28 144 LEU A N 1
ATOM 1170 C CA . LEU A 1 144 ? 11.335 14.637 2.736 1.00 46.28 144 LEU A CA 1
ATOM 1171 C C . LEU A 1 144 ? 10.594 13.581 3.556 1.00 46.28 144 LEU A C 1
ATOM 1173 O O . LEU A 1 144 ? 9.388 13.482 3.423 1.00 46.28 144 LEU A O 1
ATOM 1177 N N . GLU A 1 145 ? 11.268 12.856 4.446 1.00 50.03 145 GLU A N 1
ATOM 1178 C CA . GLU A 1 145 ? 10.654 11.891 5.362 1.00 50.03 145 GLU A CA 1
ATOM 1179 C C . GLU A 1 145 ? 9.773 12.591 6.412 1.00 50.03 145 GLU A C 1
ATOM 1181 O O . GLU A 1 145 ? 8.673 12.135 6.711 1.00 50.03 145 GLU A O 1
ATOM 1186 N N . ILE A 1 146 ? 10.220 13.724 6.965 1.00 45.81 146 ILE A N 1
ATOM 1187 C CA . ILE A 1 146 ? 9.437 14.538 7.910 1.00 45.81 146 ILE A CA 1
ATOM 1188 C C . ILE A 1 146 ? 8.257 15.217 7.202 1.00 45.81 146 ILE A C 1
ATOM 1190 O O . ILE A 1 146 ? 7.157 15.268 7.747 1.00 45.81 146 ILE A O 1
ATOM 1194 N N . PHE A 1 147 ? 8.475 15.739 5.996 1.00 44.84 147 PHE A N 1
ATOM 1195 C CA . PHE A 1 147 ? 7.443 16.349 5.163 1.00 44.84 147 PHE A CA 1
ATOM 1196 C C . PHE A 1 147 ? 6.422 15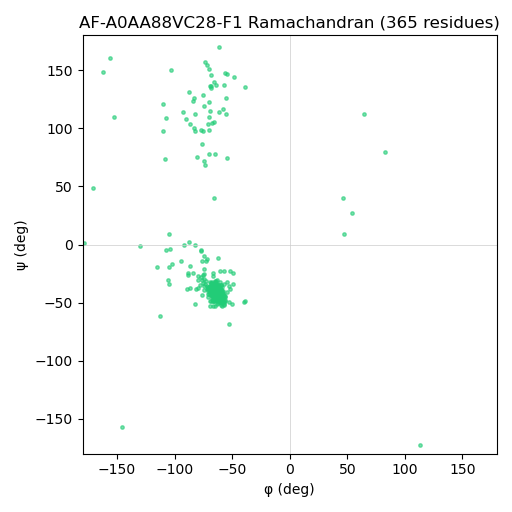.321 4.687 1.00 44.84 147 PHE A C 1
ATOM 1198 O O . PHE A 1 147 ? 5.226 15.628 4.681 1.00 44.84 147 PHE A O 1
ATOM 1205 N N . ASP A 1 148 ? 6.893 14.102 4.390 1.00 45.09 148 ASP A N 1
ATOM 1206 C CA . ASP A 1 148 ? 6.047 12.938 4.215 1.00 45.09 148 ASP A CA 1
ATOM 1207 C C . ASP A 1 148 ? 5.167 12.833 5.448 1.00 45.09 148 ASP A C 1
ATOM 1209 O O . ASP A 1 148 ? 3.990 13.192 5.360 1.00 45.09 148 ASP A O 1
ATOM 1213 N N . LYS A 1 149 ? 5.762 12.526 6.617 1.00 48.59 149 LYS A N 1
ATOM 1214 C CA . LYS A 1 149 ? 5.125 12.371 7.954 1.00 48.59 149 LYS A CA 1
ATOM 1215 C C . LYS A 1 149 ? 4.190 13.503 8.401 1.00 48.59 149 LYS A C 1
ATOM 1217 O O . LYS A 1 149 ? 3.309 13.261 9.227 1.00 48.59 149 LYS A O 1
ATOM 1222 N N . LEU A 1 150 ? 4.342 14.719 7.886 1.00 42.41 150 LEU A N 1
ATOM 1223 C CA . LEU A 1 150 ? 3.434 15.840 8.140 1.00 42.41 150 LEU A CA 1
ATOM 1224 C C . LEU A 1 150 ? 2.205 15.783 7.238 1.00 42.41 150 LEU A C 1
ATOM 1226 O O . LEU A 1 150 ? 1.082 15.822 7.743 1.00 42.41 150 LEU A O 1
ATOM 1230 N N . SER A 1 151 ? 2.394 15.639 5.929 1.00 42.94 151 SER A N 1
ATOM 1231 C CA . SER A 1 151 ? 1.271 15.577 4.985 1.00 42.94 151 SER A CA 1
ATOM 1232 C C . SER A 1 151 ? 0.426 14.323 5.226 1.00 42.94 151 SER A C 1
ATOM 1234 O O . SER A 1 151 ? -0.801 14.401 5.180 1.00 42.94 151 SER A O 1
ATOM 1236 N N . GLN A 1 152 ? 1.082 13.240 5.667 1.00 51.59 152 GLN A N 1
ATOM 1237 C CA . GLN A 1 152 ? 0.529 12.023 6.283 1.00 51.59 152 GLN A CA 1
ATOM 1238 C C . GLN A 1 152 ? -0.633 12.286 7.258 1.00 51.59 152 GLN A C 1
ATOM 1240 O O . GLN A 1 152 ? -1.707 11.690 7.162 1.00 51.59 152 GLN A O 1
ATOM 1245 N N . SER A 1 153 ? -0.441 13.225 8.185 1.00 47.50 153 SER A N 1
ATOM 1246 C CA . SER A 1 153 ? -1.448 13.583 9.191 1.00 47.50 153 SER A CA 1
ATOM 1247 C C . SER A 1 153 ? -2.617 14.409 8.641 1.00 47.50 153 SER A C 1
ATOM 1249 O O . SER A 1 153 ? -3.695 14.392 9.229 1.00 47.50 153 SER A O 1
ATOM 1251 N N . PHE A 1 154 ? -2.432 15.084 7.501 1.00 47.78 154 PHE A N 1
ATOM 1252 C CA . PHE A 1 154 ? -3.445 15.932 6.873 1.00 47.78 154 PHE A CA 1
ATOM 1253 C C . PHE A 1 154 ? -4.356 15.164 5.900 1.00 47.78 154 PHE A C 1
ATOM 1255 O O . PHE A 1 154 ? -5.560 15.415 5.873 1.00 47.78 154 PHE A O 1
ATOM 1262 N N . GLY A 1 155 ? -3.838 14.209 5.117 1.00 51.81 155 GLY A N 1
ATOM 1263 C CA . GLY A 1 155 ? -4.606 13.590 4.021 1.00 51.81 155 GLY A CA 1
ATOM 1264 C C . GLY A 1 155 ? -5.832 12.772 4.443 1.00 51.81 155 GLY A C 1
ATOM 1265 O O . GLY A 1 155 ? -6.834 12.762 3.728 1.00 51.81 155 GLY A O 1
ATOM 1266 N N . GLY A 1 156 ? -5.806 12.138 5.623 1.00 53.81 156 GLY A N 1
ATOM 1267 C CA . GLY A 1 156 ? -6.977 11.436 6.168 1.00 53.81 156 GLY A CA 1
ATOM 1268 C C . GLY A 1 156 ? -8.155 12.378 6.444 1.00 53.81 156 GLY A C 1
ATOM 1269 O O . GLY A 1 156 ? -9.306 12.045 6.157 1.00 53.81 156 GLY A O 1
ATOM 1270 N N . ASP A 1 157 ? -7.867 13.588 6.926 1.00 58.69 157 ASP A N 1
ATOM 1271 C CA . ASP A 1 157 ? -8.879 14.618 7.148 1.00 58.69 157 ASP A CA 1
ATOM 1272 C C . ASP A 1 157 ? -9.316 15.283 5.826 1.00 58.69 157 ASP A C 1
ATOM 1274 O O . ASP A 1 157 ? -10.493 15.630 5.690 1.00 58.69 157 ASP A O 1
ATOM 1278 N N . VAL A 1 158 ? -8.438 15.389 4.816 1.00 62.59 158 VAL A N 1
ATOM 1279 C CA . VAL A 1 158 ? -8.800 15.905 3.476 1.00 62.59 158 VAL A CA 1
ATOM 1280 C C . VAL A 1 158 ? -9.740 14.949 2.735 1.00 62.59 158 VAL A C 1
ATOM 1282 O O . VAL A 1 158 ? -10.788 15.387 2.266 1.00 62.59 158 VAL A O 1
ATOM 1285 N N . LEU A 1 159 ? -9.443 13.644 2.677 1.00 62.41 159 LEU A N 1
ATOM 1286 C CA . LEU A 1 159 ? -10.326 12.654 2.037 1.00 62.41 159 LEU A CA 1
ATOM 1287 C C . LEU A 1 159 ? -11.676 12.533 2.754 1.00 62.41 159 LEU A C 1
ATOM 1289 O O . LEU A 1 159 ? -12.714 12.415 2.104 1.00 62.41 159 LEU A O 1
ATOM 1293 N N . GLN A 1 160 ? -11.688 12.612 4.088 1.00 65.94 160 GLN A N 1
ATOM 1294 C CA . GLN A 1 160 ? -12.936 12.626 4.850 1.00 65.94 160 GLN A CA 1
ATOM 1295 C C . GLN A 1 160 ? -13.754 13.897 4.576 1.00 65.94 160 GLN A C 1
ATOM 1297 O O . GLN A 1 160 ? -14.979 13.829 4.468 1.00 65.94 160 GLN A O 1
ATOM 1302 N N . THR A 1 161 ? -13.094 15.050 4.446 1.00 68.19 161 THR A N 1
ATOM 1303 C CA . THR A 1 161 ? -13.751 16.313 4.082 1.00 68.19 161 THR A CA 1
ATOM 1304 C C . THR A 1 161 ? -14.319 16.237 2.668 1.00 68.19 161 THR A C 1
ATOM 1306 O O . THR A 1 161 ? -15.486 16.567 2.475 1.00 68.19 161 THR A O 1
ATOM 1309 N N . LEU A 1 162 ? -13.560 15.689 1.715 1.00 69.31 162 LEU A N 1
ATOM 1310 C CA . LEU A 1 162 ? -14.015 15.434 0.350 1.00 69.31 162 LEU A CA 1
ATOM 1311 C C . LEU A 1 162 ? -15.246 14.517 0.326 1.00 69.31 162 LEU A C 1
ATOM 1313 O O . LEU A 1 162 ? -16.211 14.813 -0.374 1.00 69.31 162 LEU A O 1
ATOM 1317 N N . PHE A 1 163 ? -15.256 13.445 1.126 1.00 69.50 163 PHE A N 1
ATOM 1318 C CA . PHE A 1 163 ? -16.406 12.544 1.242 1.00 69.50 163 PHE A CA 1
ATOM 1319 C C . PHE A 1 163 ? -17.645 13.259 1.795 1.00 69.50 163 PHE A C 1
ATOM 1321 O O . PHE A 1 163 ? -18.744 13.100 1.268 1.00 69.50 163 PHE A O 1
ATOM 1328 N N . ASN A 1 164 ? -17.472 14.100 2.816 1.00 70.81 164 ASN A N 1
ATOM 1329 C CA . ASN A 1 164 ? -18.567 14.895 3.374 1.00 70.81 164 ASN A CA 1
ATOM 1330 C C . ASN A 1 164 ? -19.105 15.909 2.347 1.00 70.81 164 ASN A C 1
ATOM 1332 O O . ASN A 1 164 ? -20.314 16.130 2.265 1.00 70.81 164 ASN A O 1
ATOM 1336 N N . THR A 1 165 ? -18.229 16.499 1.531 1.00 75.69 165 THR A N 1
ATOM 1337 C CA . THR A 1 165 ? -18.621 17.397 0.437 1.00 75.69 165 THR A CA 1
ATOM 1338 C C . THR A 1 165 ? -19.313 16.637 -0.699 1.00 75.69 165 THR A C 1
ATOM 1340 O O . THR A 1 165 ? -20.295 17.133 -1.253 1.00 75.69 165 THR A O 1
ATOM 1343 N N . ALA A 1 166 ? -18.873 15.413 -1.005 1.00 71.19 166 ALA A N 1
ATOM 1344 C CA . ALA A 1 166 ? -19.504 14.518 -1.972 1.00 71.19 166 ALA A CA 1
ATOM 1345 C C . ALA A 1 166 ? -20.920 14.106 -1.534 1.00 71.19 166 ALA A C 1
ATOM 1347 O O . ALA A 1 166 ? -21.850 14.144 -2.341 1.00 71.19 166 ALA A O 1
ATOM 1348 N N . ASP A 1 167 ? -21.112 13.777 -0.254 1.00 73.88 167 ASP A N 1
ATOM 1349 C CA . ASP A 1 167 ? -22.431 13.478 0.314 1.00 73.88 167 ASP A CA 1
ATOM 1350 C C . ASP A 1 167 ? -23.342 14.720 0.325 1.00 73.88 167 ASP A C 1
ATOM 1352 O O . ASP A 1 167 ? -24.507 14.660 -0.078 1.00 73.88 167 ASP A O 1
ATOM 1356 N N . GLY A 1 168 ? -22.785 15.890 0.657 1.00 71.06 168 GLY A N 1
ATOM 1357 C CA . GLY A 1 168 ? -23.475 17.176 0.536 1.00 71.06 168 GLY A CA 1
ATOM 1358 C C . GLY A 1 168 ? -23.910 17.494 -0.901 1.00 71.06 168 GLY A C 1
ATOM 1359 O O . GLY A 1 168 ? -25.022 17.980 -1.123 1.00 71.06 168 GLY A O 1
ATOM 1360 N N . LEU A 1 169 ? -23.091 17.164 -1.904 1.00 74.50 169 LEU A N 1
ATOM 1361 C CA . LEU A 1 169 ? -23.427 17.318 -3.325 1.00 74.50 169 LEU A CA 1
ATOM 1362 C C . LEU A 1 169 ? -24.491 16.297 -3.784 1.00 74.50 169 LEU A C 1
ATOM 1364 O O . LEU A 1 169 ? -25.402 16.634 -4.549 1.00 74.50 169 LEU A O 1
ATOM 1368 N N . ALA A 1 170 ? -24.436 15.063 -3.279 1.00 71.38 170 ALA A N 1
ATOM 1369 C CA . ALA A 1 170 ? -25.420 14.023 -3.577 1.00 71.38 170 ALA A CA 1
ATOM 1370 C C . ALA A 1 170 ? -26.812 14.337 -2.994 1.00 71.38 170 ALA A C 1
ATOM 1372 O O . ALA A 1 170 ? -27.815 14.026 -3.635 1.00 71.38 170 ALA A O 1
ATOM 1373 N N . ASN A 1 171 ? -26.883 15.016 -1.844 1.00 76.75 171 ASN A N 1
ATOM 1374 C CA . ASN A 1 171 ? -28.137 15.271 -1.119 1.00 76.75 171 ASN A CA 1
ATOM 1375 C C . ASN A 1 171 ? -28.685 16.712 -1.249 1.00 76.75 171 ASN A C 1
ATOM 1377 O O . ASN A 1 171 ? -29.776 17.005 -0.765 1.00 76.75 171 ASN A O 1
ATOM 1381 N N . SER A 1 172 ? -27.977 17.632 -1.914 1.00 70.25 172 SER A N 1
ATOM 1382 C CA . SER A 1 172 ? -28.352 19.060 -1.992 1.00 70.25 172 SER A CA 1
ATOM 1383 C C . SER A 1 172 ? -29.547 19.378 -2.913 1.00 70.25 172 SER A C 1
ATOM 1385 O O . SER A 1 172 ? -29.864 18.642 -3.847 1.00 70.25 172 SER A O 1
ATOM 1387 N N . SER A 1 173 ? -30.229 20.505 -2.684 1.00 70.62 173 SER A N 1
ATOM 1388 C CA . SER A 1 173 ? -31.237 21.025 -3.623 1.00 70.62 173 SER A CA 1
ATOM 1389 C C . SER A 1 173 ? -30.562 21.594 -4.891 1.00 70.62 173 SER A C 1
ATOM 1391 O O . SER A 1 173 ? -29.402 22.019 -4.823 1.00 70.62 173 SER A O 1
ATOM 1393 N N . PRO A 1 174 ? -31.250 21.635 -6.050 1.00 69.38 174 PRO A N 1
ATOM 1394 C CA . PRO A 1 174 ? -30.670 22.130 -7.305 1.00 69.38 174 PRO A CA 1
ATOM 1395 C C . PRO A 1 174 ? -30.211 23.599 -7.242 1.00 69.38 174 PRO A C 1
ATOM 1397 O O . PRO A 1 174 ? -29.309 23.984 -7.982 1.00 69.38 174 PRO A O 1
ATOM 1400 N N . GLU A 1 175 ? -30.762 24.404 -6.329 1.00 71.81 175 GLU A N 1
ATOM 1401 C CA . GLU A 1 175 ? -30.407 25.820 -6.143 1.00 71.81 175 GLU A CA 1
ATOM 1402 C C . GLU A 1 175 ? -29.016 26.007 -5.513 1.00 71.81 175 GLU A C 1
ATOM 1404 O O . GLU A 1 175 ? -28.259 26.888 -5.918 1.00 71.81 175 GLU A O 1
ATOM 1409 N N . ASN A 1 176 ? -28.624 25.120 -4.591 1.00 75.94 176 ASN A N 1
ATOM 1410 C CA . ASN A 1 176 ? -27.309 25.150 -3.937 1.00 75.94 176 ASN A CA 1
ATOM 1411 C C . ASN A 1 176 ? -26.255 24.294 -4.659 1.00 75.94 176 ASN A C 1
ATOM 1413 O O . ASN A 1 176 ? -25.096 24.253 -4.238 1.00 75.94 176 ASN A O 1
ATOM 1417 N N . MET A 1 177 ? -26.621 23.622 -5.756 1.00 71.12 177 MET A N 1
ATOM 1418 C CA . MET A 1 177 ? -25.751 22.671 -6.454 1.00 71.12 177 MET A CA 1
ATOM 1419 C C . MET A 1 177 ? -24.451 23.317 -6.942 1.00 71.12 177 MET A C 1
ATOM 1421 O O . MET A 1 177 ? -23.392 22.709 -6.850 1.00 71.12 177 MET A O 1
ATOM 1425 N N . ARG A 1 178 ? -24.498 24.577 -7.397 1.00 76.56 178 ARG A N 1
ATOM 1426 C CA . ARG A 1 178 ? -23.309 25.299 -7.879 1.00 76.56 178 ARG A CA 1
ATOM 1427 C C . ARG A 1 178 ? -22.299 25.589 -6.765 1.00 76.56 178 ARG A C 1
ATOM 1429 O O . ARG A 1 178 ? -21.100 25.521 -7.011 1.00 76.56 178 ARG A O 1
ATOM 1436 N N . TYR A 1 179 ? -22.773 25.889 -5.556 1.00 79.56 179 TYR A N 1
ATOM 1437 C CA . TYR A 1 179 ? -21.917 26.092 -4.384 1.00 79.56 179 TYR A CA 1
ATOM 1438 C C . TYR A 1 179 ? -21.228 24.785 -3.976 1.00 79.56 179 TYR A C 1
ATOM 1440 O O . TYR A 1 179 ? -20.008 24.753 -3.827 1.00 79.56 179 TYR A O 1
ATOM 1448 N N . TRP A 1 180 ? -21.998 23.696 -3.873 1.00 76.50 180 TRP A N 1
ATOM 1449 C CA . TRP A 1 180 ? -21.459 22.374 -3.548 1.00 76.50 180 TRP A CA 1
ATOM 1450 C C . TRP A 1 180 ? -20.499 21.858 -4.620 1.00 76.50 180 TRP A C 1
ATOM 1452 O O . TRP A 1 180 ? -19.493 21.254 -4.276 1.00 76.50 180 TRP A O 1
ATOM 1462 N N . LEU A 1 181 ? -20.751 22.156 -5.898 1.00 78.31 181 LEU A N 1
ATOM 1463 C CA . LEU A 1 181 ? -19.865 21.786 -7.001 1.00 78.31 181 LEU A CA 1
ATOM 1464 C C . LEU A 1 181 ? -18.521 22.529 -6.937 1.00 78.31 181 LEU A C 1
ATOM 1466 O O . LEU A 1 181 ? -17.477 21.904 -7.070 1.00 78.31 181 LEU A O 1
ATOM 1470 N N . TRP A 1 182 ? -18.520 23.843 -6.683 1.00 79.31 182 TRP A N 1
ATOM 1471 C CA . TRP A 1 182 ? -17.272 24.601 -6.501 1.00 79.31 182 TRP A CA 1
ATOM 1472 C C . TRP A 1 182 ? -16.489 24.154 -5.270 1.00 79.31 182 TRP A C 1
ATOM 1474 O O . TRP A 1 182 ? -15.265 24.055 -5.323 1.00 79.31 182 TRP A O 1
ATOM 1484 N N . ARG A 1 183 ? -17.193 23.862 -4.174 1.00 78.81 183 ARG A N 1
ATOM 1485 C CA . ARG A 1 183 ? -16.575 23.345 -2.954 1.00 78.81 183 ARG A CA 1
ATOM 1486 C C . ARG A 1 183 ? -15.967 21.963 -3.179 1.00 78.81 183 ARG A C 1
ATOM 1488 O O . ARG A 1 183 ? -14.837 21.735 -2.781 1.00 78.81 183 ARG A O 1
ATOM 1495 N N . PHE A 1 184 ? -16.669 21.100 -3.905 1.00 76.19 184 PHE A N 1
ATOM 1496 C CA . PHE A 1 184 ? -16.179 19.788 -4.306 1.00 76.19 184 PHE A CA 1
ATOM 1497 C C . PHE A 1 184 ? -14.928 19.877 -5.189 1.00 76.19 184 PHE A C 1
ATOM 1499 O O . PHE A 1 184 ? -13.947 19.212 -4.894 1.00 76.19 184 PHE A O 1
ATOM 1506 N N . ILE A 1 185 ? -14.912 20.755 -6.199 1.00 79.31 185 ILE A N 1
ATOM 1507 C CA . ILE A 1 185 ? -13.729 20.979 -7.053 1.00 79.31 185 ILE A CA 1
ATOM 1508 C C . ILE A 1 185 ? -12.544 21.510 -6.231 1.00 79.31 185 ILE A C 1
ATOM 1510 O O . ILE A 1 185 ? -11.405 21.107 -6.451 1.00 79.31 185 ILE A O 1
ATOM 1514 N N . SER A 1 186 ? -12.798 22.411 -5.278 1.00 76.75 186 SER A N 1
ATOM 1515 C CA . SER A 1 186 ? -11.761 22.942 -4.388 1.00 76.75 186 SER A CA 1
ATOM 1516 C C . SER A 1 186 ? -11.188 21.863 -3.467 1.00 76.75 186 SER A C 1
ATOM 1518 O O . SER A 1 186 ? -9.972 21.779 -3.308 1.00 76.75 186 SER A O 1
ATOM 1520 N N . ASP A 1 187 ? -12.051 21.040 -2.871 1.00 75.56 187 ASP A N 1
ATOM 1521 C CA . ASP A 1 187 ? -11.646 19.940 -1.996 1.00 75.56 187 ASP A CA 1
ATOM 1522 C C . ASP A 1 187 ? -10.929 18.838 -2.796 1.00 75.56 187 ASP A C 1
ATOM 1524 O O . ASP A 1 187 ? -9.988 18.231 -2.295 1.00 75.56 187 ASP A O 1
ATOM 1528 N N . GLU A 1 188 ? -11.313 18.613 -4.056 1.00 69.44 188 GLU A N 1
ATOM 1529 C CA . GLU A 1 188 ? -10.650 17.684 -4.977 1.00 69.44 188 GLU A CA 1
ATOM 1530 C C . GLU A 1 188 ? -9.258 18.188 -5.377 1.00 69.44 188 GLU A C 1
ATOM 1532 O O . GLU A 1 188 ? -8.294 17.429 -5.330 1.00 69.44 188 GLU A O 1
ATOM 1537 N N . ALA A 1 189 ? -9.111 19.479 -5.688 1.00 74.00 189 ALA A N 1
ATOM 1538 C CA . ALA A 1 189 ? -7.807 20.086 -5.949 1.00 74.00 189 ALA A CA 1
ATOM 1539 C C . ALA A 1 189 ? -6.888 20.021 -4.716 1.00 74.00 189 ALA A C 1
ATOM 1541 O O . ALA A 1 189 ? -5.697 19.733 -4.847 1.00 74.00 189 ALA A O 1
ATOM 1542 N N . LEU A 1 190 ? -7.443 20.239 -3.518 1.00 71.56 190 LEU A N 1
ATOM 1543 C CA . LEU A 1 190 ? -6.719 20.085 -2.257 1.00 71.56 190 LEU A CA 1
ATOM 1544 C C . LEU A 1 190 ? -6.326 18.622 -2.016 1.00 71.56 190 LEU A C 1
ATOM 1546 O O . LEU A 1 190 ? -5.197 18.357 -1.612 1.00 71.56 190 LEU A O 1
ATOM 1550 N N . ALA A 1 191 ? -7.224 17.677 -2.311 1.00 65.75 191 ALA A N 1
ATOM 1551 C CA . ALA A 1 191 ? -6.953 16.249 -2.219 1.00 65.75 191 ALA A CA 1
ATOM 1552 C C . ALA A 1 191 ? -5.811 15.844 -3.155 1.00 65.75 191 ALA A C 1
ATOM 1554 O O . ALA A 1 191 ? -4.866 15.223 -2.682 1.00 65.75 191 ALA A O 1
ATOM 1555 N N . VAL A 1 192 ? -5.836 16.265 -4.425 1.00 64.56 192 VAL A N 1
ATOM 1556 C CA . VAL A 1 192 ? -4.749 16.028 -5.392 1.00 64.56 192 VAL A CA 1
ATOM 1557 C C . VAL A 1 192 ? -3.432 16.615 -4.884 1.00 64.56 192 VAL A C 1
ATOM 1559 O O . VAL A 1 192 ? -2.441 15.895 -4.813 1.00 64.56 192 VAL A O 1
ATOM 1562 N N . ALA A 1 193 ? -3.431 17.874 -4.439 1.00 63.25 193 ALA A N 1
ATOM 1563 C CA . ALA A 1 193 ? -2.233 18.527 -3.908 1.00 63.25 193 ALA A CA 1
ATOM 1564 C C . ALA A 1 193 ? -1.686 17.849 -2.637 1.00 63.25 193 ALA A C 1
ATOM 1566 O O . ALA A 1 193 ? -0.483 17.866 -2.397 1.00 63.25 193 ALA A O 1
ATOM 1567 N N . SER A 1 194 ? -2.560 17.248 -1.825 1.00 59.03 194 SER A N 1
ATOM 1568 C CA . SER A 1 194 ? -2.179 16.501 -0.619 1.00 59.03 194 SER A CA 1
ATOM 1569 C C . SER A 1 194 ? -1.835 15.028 -0.878 1.00 59.03 194 SER A C 1
ATOM 1571 O O . SER A 1 194 ? -1.203 14.396 -0.039 1.00 59.03 194 SER A O 1
ATOM 1573 N N . SER A 1 195 ? -2.254 14.461 -2.015 1.00 52.66 195 SER A N 1
ATOM 1574 C CA . SER A 1 195 ? -2.181 13.018 -2.290 1.00 52.66 195 SER A CA 1
ATOM 1575 C C . SER A 1 195 ? -0.785 12.506 -2.642 1.00 52.66 195 SER A C 1
ATOM 1577 O O . SER A 1 195 ? -0.552 11.299 -2.570 1.00 52.66 195 SER A O 1
ATOM 1579 N N . ASP A 1 196 ? 0.152 13.403 -2.950 1.00 48.53 196 ASP A N 1
ATOM 1580 C CA . ASP A 1 196 ? 1.534 13.040 -3.276 1.00 48.53 196 ASP A CA 1
ATOM 1581 C C . ASP A 1 196 ? 2.381 12.688 -2.033 1.00 48.53 196 ASP A C 1
ATOM 1583 O O . ASP A 1 196 ? 3.547 12.318 -2.165 1.00 48.53 196 ASP A O 1
ATOM 1587 N N . ILE A 1 197 ? 1.841 12.836 -0.815 1.00 51.47 197 ILE A N 1
ATOM 1588 C CA . ILE A 1 197 ? 2.625 12.845 0.427 1.00 51.47 197 ILE A CA 1
ATOM 1589 C C . ILE A 1 197 ? 1.729 12.337 1.597 1.00 51.47 197 ILE A C 1
ATOM 1591 O O . ILE A 1 197 ? 0.809 13.051 1.972 1.00 51.47 197 ILE A O 1
ATOM 1595 N N . LEU A 1 198 ? 1.913 11.139 2.192 1.00 45.00 198 LEU A N 1
ATOM 1596 C CA . LEU A 1 198 ? 0.933 10.015 2.100 1.00 45.00 198 LEU A CA 1
ATOM 1597 C C . LEU A 1 198 ? 1.108 8.745 2.988 1.00 45.00 198 LEU A C 1
ATOM 1599 O O . LEU A 1 198 ? 0.932 7.666 2.439 1.00 45.00 198 LEU A O 1
ATOM 1603 N N . SER A 1 199 ? 1.331 8.791 4.310 1.00 49.50 199 SER A N 1
ATOM 1604 C CA . SER A 1 199 ? 1.103 7.665 5.280 1.00 49.50 199 SER A CA 1
ATOM 1605 C C . SER A 1 199 ? 0.638 8.185 6.661 1.00 49.50 199 SER A C 1
ATOM 1607 O O . SER A 1 199 ? 0.046 9.233 6.667 1.00 49.50 199 SER A O 1
ATOM 1609 N N . LEU A 1 200 ? 0.763 7.525 7.822 1.00 43.88 200 LEU A N 1
ATOM 1610 C CA . LEU A 1 200 ? 0.278 8.015 9.144 1.00 43.88 200 LEU A CA 1
ATOM 1611 C C . LEU A 1 200 ? 1.006 7.195 10.247 1.00 43.88 200 LEU A C 1
ATOM 1613 O O . LEU A 1 200 ? 1.264 6.025 9.984 1.00 43.88 200 LEU A O 1
ATOM 1617 N N . PRO A 1 201 ? 1.327 7.692 11.465 1.00 38.25 201 PRO A N 1
ATOM 1618 C CA . PRO A 1 201 ? 2.425 7.158 12.305 1.00 38.25 201 PRO A CA 1
ATOM 1619 C C . PRO A 1 201 ? 2.237 5.780 12.984 1.00 38.25 201 PRO A C 1
ATOM 1621 O O . PRO A 1 201 ? 3.215 5.223 13.467 1.00 38.25 201 PRO A O 1
ATOM 1624 N N . ILE A 1 202 ? 1.033 5.193 13.022 1.00 37.75 202 ILE A N 1
ATOM 1625 C CA . ILE A 1 202 ? 0.803 3.833 13.587 1.00 37.75 202 ILE A CA 1
ATOM 1626 C C . ILE A 1 202 ? 0.570 2.806 12.472 1.00 37.75 202 ILE A C 1
ATOM 1628 O O . ILE A 1 202 ? 0.983 1.655 12.561 1.00 37.75 202 ILE A O 1
ATOM 1632 N N . THR A 1 203 ? 0.003 3.258 11.360 1.00 44.09 203 THR A N 1
ATOM 1633 C CA . THR A 1 203 ? 0.029 2.565 10.070 1.00 44.09 203 THR A CA 1
ATOM 1634 C C . THR A 1 203 ? 1.366 2.638 9.363 1.00 44.09 203 THR A C 1
ATOM 1636 O O . THR A 1 203 ? 1.545 1.932 8.383 1.00 44.09 203 THR A O 1
ATOM 1639 N N . PHE A 1 204 ? 2.296 3.453 9.854 1.00 47.22 204 PHE A N 1
ATOM 1640 C CA . PHE A 1 204 ? 3.603 3.677 9.258 1.00 47.22 204 PHE A CA 1
ATOM 1641 C C . PHE A 1 204 ? 4.343 2.362 9.041 1.00 47.22 204 PHE A C 1
ATOM 1643 O O . PHE A 1 204 ? 4.817 2.161 7.946 1.00 47.22 204 PHE A O 1
ATOM 1650 N N . TYR A 1 205 ? 4.297 1.408 9.972 1.00 51.09 205 TYR A N 1
ATOM 1651 C CA . TYR A 1 205 ? 5.022 0.136 9.835 1.00 51.09 205 TYR A CA 1
ATOM 1652 C C . TYR A 1 205 ? 4.365 -0.858 8.862 1.00 51.09 205 TYR A C 1
ATOM 1654 O O . TYR A 1 205 ? 5.032 -1.453 8.016 1.00 51.09 205 TYR A O 1
ATOM 1662 N N . SER A 1 206 ? 3.035 -1.018 8.908 1.00 55.03 206 SER A N 1
ATOM 1663 C CA . SER A 1 206 ? 2.326 -1.828 7.899 1.00 55.03 206 SER A CA 1
ATOM 1664 C C . SER A 1 206 ? 2.437 -1.207 6.503 1.00 55.03 206 SER A C 1
ATOM 1666 O O . SER A 1 206 ? 2.514 -1.928 5.509 1.00 55.03 206 SER A O 1
ATOM 1668 N N . VAL A 1 207 ? 2.463 0.126 6.427 1.00 57.47 207 VAL A N 1
ATOM 1669 C CA . VAL A 1 207 ? 2.659 0.887 5.192 1.00 57.47 207 VAL A CA 1
ATOM 1670 C C . VAL A 1 207 ? 4.121 0.819 4.741 1.00 57.47 207 VAL A C 1
ATOM 1672 O O . VAL A 1 207 ? 4.349 0.590 3.564 1.00 57.47 207 VAL A O 1
ATOM 1675 N N . GLU A 1 208 ? 5.109 0.875 5.632 1.00 63.06 208 GLU A N 1
ATOM 1676 C CA . GLU A 1 208 ? 6.539 0.680 5.347 1.00 63.06 208 GLU A CA 1
ATOM 1677 C C . GLU A 1 208 ? 6.769 -0.698 4.725 1.00 63.06 208 GLU A C 1
ATOM 1679 O O . GLU A 1 208 ? 7.350 -0.791 3.647 1.00 63.06 208 GLU A O 1
ATOM 1684 N N . ARG A 1 209 ? 6.214 -1.769 5.309 1.00 70.06 209 ARG A N 1
ATOM 1685 C CA . ARG A 1 209 ? 6.274 -3.117 4.712 1.00 70.06 209 ARG A CA 1
ATOM 1686 C C . ARG A 1 209 ? 5.568 -3.199 3.368 1.00 70.06 209 ARG A C 1
ATOM 1688 O O . ARG A 1 209 ? 6.023 -3.910 2.467 1.00 70.06 209 ARG A O 1
ATOM 1695 N N . PHE A 1 210 ? 4.465 -2.472 3.208 1.00 67.62 210 PHE A N 1
ATOM 1696 C CA . PHE A 1 210 ? 3.774 -2.356 1.929 1.00 67.62 210 PHE A CA 1
ATOM 1697 C C . PHE A 1 210 ? 4.625 -1.620 0.881 1.00 67.62 210 PHE A C 1
ATOM 1699 O O . PHE A 1 210 ? 4.729 -2.084 -0.253 1.00 67.62 210 PHE A O 1
ATOM 1706 N N . HIS A 1 211 ? 5.313 -0.543 1.262 1.00 65.06 211 HIS A N 1
ATOM 1707 C CA . HIS A 1 211 ? 6.257 0.178 0.412 1.00 65.06 211 HIS A CA 1
ATOM 1708 C C . HIS A 1 211 ? 7.460 -0.684 0.048 1.00 65.06 211 HIS A C 1
ATOM 1710 O O . HIS A 1 211 ? 7.793 -0.769 -1.129 1.00 65.06 211 HIS A O 1
ATOM 1716 N N . ILE A 1 212 ? 8.068 -1.383 1.009 1.00 70.50 212 ILE A N 1
ATOM 1717 C CA . ILE A 1 212 ? 9.160 -2.333 0.757 1.00 70.50 212 ILE A CA 1
ATOM 1718 C C . ILE A 1 212 ? 8.692 -3.416 -0.221 1.00 70.50 212 ILE A C 1
ATOM 1720 O O . ILE A 1 212 ? 9.389 -3.706 -1.189 1.00 70.50 212 ILE A O 1
ATOM 1724 N N . SER A 1 213 ? 7.480 -3.952 -0.042 1.00 73.88 213 SER A N 1
ATOM 1725 C CA . SER A 1 213 ? 6.889 -4.915 -0.982 1.00 73.88 213 SER A CA 1
ATOM 1726 C C . SER A 1 213 ? 6.717 -4.321 -2.387 1.00 73.88 213 SER A C 1
ATOM 1728 O O . SER A 1 213 ? 7.032 -4.981 -3.376 1.00 73.88 213 SER A O 1
ATOM 1730 N N . ALA A 1 214 ? 6.259 -3.070 -2.496 1.00 66.06 214 ALA A N 1
ATOM 1731 C CA . ALA A 1 214 ? 6.128 -2.365 -3.771 1.00 66.06 214 ALA A CA 1
ATOM 1732 C C . ALA A 1 214 ? 7.494 -2.089 -4.432 1.00 66.06 214 ALA A C 1
ATOM 1734 O O . ALA A 1 214 ? 7.628 -2.240 -5.646 1.00 66.06 214 ALA A O 1
ATOM 1735 N N . PHE A 1 215 ? 8.524 -1.749 -3.653 1.00 67.38 215 PHE A N 1
ATOM 1736 C CA . PHE A 1 215 ? 9.895 -1.583 -4.141 1.00 67.38 215 PHE A CA 1
ATOM 1737 C C . PHE A 1 215 ? 10.509 -2.908 -4.600 1.00 67.38 215 PHE A C 1
ATOM 1739 O O . PHE A 1 215 ? 11.137 -2.957 -5.654 1.00 67.38 215 PHE A O 1
ATOM 1746 N N . LEU A 1 216 ? 10.295 -4.003 -3.870 1.00 74.06 216 LEU A N 1
ATOM 1747 C CA . LEU A 1 216 ? 10.734 -5.332 -4.300 1.00 74.06 216 LEU A CA 1
ATOM 1748 C C . LEU A 1 216 ? 10.020 -5.765 -5.585 1.00 74.06 216 LEU A C 1
ATOM 1750 O O . LEU A 1 216 ? 10.662 -6.314 -6.478 1.00 74.06 216 LEU A O 1
ATOM 1754 N N . LEU A 1 217 ? 8.724 -5.461 -5.721 1.00 73.12 217 LEU A N 1
ATOM 1755 C CA . LEU A 1 217 ? 7.981 -5.668 -6.966 1.00 73.12 217 LEU A CA 1
ATOM 1756 C C . LEU A 1 217 ? 8.559 -4.833 -8.120 1.00 73.12 217 LEU A C 1
ATOM 1758 O O . LEU A 1 217 ? 8.602 -5.306 -9.253 1.00 73.12 217 LEU A O 1
ATOM 1762 N N . PHE A 1 218 ? 9.039 -3.620 -7.843 1.00 67.06 218 PHE A N 1
ATOM 1763 C CA . PHE A 1 218 ? 9.741 -2.798 -8.827 1.00 67.06 218 PHE A CA 1
ATOM 1764 C C . PHE A 1 218 ? 11.071 -3.403 -9.264 1.00 67.06 218 PHE A C 1
ATOM 1766 O O . PHE A 1 218 ? 11.305 -3.536 -10.463 1.00 67.06 218 PHE A O 1
ATOM 1773 N N . VAL A 1 219 ? 11.908 -3.834 -8.322 1.00 68.62 219 VAL A N 1
ATOM 1774 C CA . VAL A 1 219 ? 13.178 -4.502 -8.641 1.00 68.62 219 VAL A CA 1
ATOM 1775 C C . VAL A 1 219 ? 12.928 -5.799 -9.417 1.00 68.62 219 VAL A C 1
ATOM 1777 O O . VAL A 1 219 ? 13.639 -6.093 -10.374 1.00 68.62 219 VAL A O 1
ATOM 1780 N N . LEU A 1 220 ? 11.877 -6.548 -9.067 1.00 76.69 220 LEU A N 1
ATOM 1781 C CA . LEU A 1 220 ? 11.437 -7.718 -9.827 1.00 76.69 220 LEU A CA 1
ATOM 1782 C C . LEU A 1 220 ? 11.062 -7.346 -11.267 1.00 76.69 220 LEU A C 1
ATOM 1784 O O . LEU A 1 220 ? 11.533 -7.982 -12.205 1.00 76.69 220 LEU A O 1
ATOM 1788 N N . ALA A 1 221 ? 10.236 -6.312 -11.442 1.00 70.94 221 ALA A N 1
ATOM 1789 C CA . ALA A 1 221 ? 9.814 -5.820 -12.749 1.00 70.94 221 ALA A CA 1
ATOM 1790 C C . ALA A 1 221 ? 11.003 -5.376 -13.617 1.00 70.94 221 ALA A C 1
ATOM 1792 O O . ALA A 1 221 ? 11.046 -5.705 -14.800 1.00 70.94 221 ALA A O 1
ATOM 1793 N N . GLN A 1 222 ? 11.984 -4.683 -13.033 1.00 69.88 222 GLN A N 1
ATOM 1794 C CA . GLN A 1 222 ? 13.206 -4.285 -13.735 1.00 69.88 222 GLN A CA 1
ATOM 1795 C C . GLN A 1 222 ? 14.076 -5.484 -14.111 1.00 69.88 222 GLN A C 1
ATOM 1797 O O . GLN A 1 222 ? 14.513 -5.573 -15.253 1.00 69.88 222 GLN A O 1
ATOM 1802 N N . ASN A 1 223 ? 14.270 -6.445 -13.205 1.00 75.06 223 ASN A N 1
ATOM 1803 C CA . ASN A 1 223 ? 15.036 -7.655 -13.509 1.00 75.06 223 ASN A CA 1
ATOM 1804 C C . ASN A 1 223 ? 14.394 -8.477 -14.638 1.00 75.06 223 ASN A C 1
ATOM 1806 O O . ASN A 1 223 ? 15.109 -9.006 -15.480 1.00 75.06 223 ASN A O 1
ATOM 1810 N N . ILE A 1 224 ? 13.059 -8.549 -14.710 1.00 80.75 224 ILE A N 1
ATOM 1811 C CA . ILE A 1 224 ? 12.359 -9.207 -15.828 1.00 80.75 224 ILE A CA 1
ATOM 1812 C C . ILE A 1 224 ? 12.656 -8.515 -17.169 1.00 80.75 224 ILE A C 1
ATOM 1814 O O . ILE A 1 224 ? 12.714 -9.186 -18.197 1.00 80.75 224 ILE A O 1
ATOM 1818 N N . LEU A 1 225 ? 12.819 -7.190 -17.166 1.00 74.25 225 LEU A N 1
ATOM 1819 C CA . LEU A 1 225 ? 13.013 -6.386 -18.373 1.00 74.25 225 LEU A CA 1
ATOM 1820 C C . LEU A 1 225 ? 14.473 -6.284 -18.829 1.00 74.25 225 LEU A C 1
ATOM 1822 O O . LEU A 1 225 ? 14.722 -6.247 -20.030 1.00 74.25 225 LEU A O 1
ATOM 1826 N N . GLU A 1 226 ? 15.415 -6.192 -17.891 1.00 73.38 226 GLU A N 1
ATOM 1827 C CA . GLU A 1 226 ? 16.800 -5.789 -18.169 1.00 73.38 226 GLU A CA 1
ATOM 1828 C C . GLU A 1 226 ? 17.833 -6.891 -17.896 1.00 73.38 226 GLU A C 1
ATOM 1830 O O . GLU A 1 226 ? 18.951 -6.809 -18.403 1.00 73.38 226 GLU A O 1
ATOM 1835 N N . ALA A 1 227 ? 17.512 -7.915 -17.096 1.00 78.31 227 ALA A N 1
ATOM 1836 C CA . ALA A 1 227 ? 18.520 -8.878 -16.664 1.00 78.31 227 ALA A CA 1
ATOM 1837 C C . ALA A 1 227 ? 18.759 -9.990 -17.698 1.00 78.31 227 ALA A C 1
ATOM 1839 O O . ALA A 1 227 ? 17.867 -10.771 -18.035 1.00 78.31 227 ALA A O 1
ATOM 1840 N N . GLU A 1 228 ? 20.014 -10.127 -18.127 1.00 71.88 228 GLU A N 1
ATOM 1841 C CA . GLU A 1 228 ? 20.491 -11.238 -18.948 1.00 71.88 228 GLU A CA 1
ATOM 1842 C C . GLU A 1 228 ? 21.057 -12.356 -18.044 1.00 71.88 228 GLU A C 1
ATOM 1844 O O . GLU A 1 228 ? 22.065 -12.170 -17.364 1.00 71.88 228 GLU A O 1
ATOM 1849 N N . GLY A 1 229 ? 20.409 -13.530 -18.014 1.00 82.75 229 GLY A N 1
ATOM 1850 C CA . GLY A 1 229 ? 20.872 -14.720 -17.274 1.00 82.75 229 GLY A CA 1
ATOM 1851 C C . GLY A 1 229 ? 19.991 -15.144 -16.082 1.00 82.75 229 GLY A C 1
ATOM 1852 O O . GLY A 1 229 ? 18.885 -14.635 -15.910 1.00 82.75 229 GLY A O 1
ATOM 1853 N N . PRO A 1 230 ? 20.431 -16.121 -15.261 1.00 86.38 230 PRO A N 1
ATOM 1854 C CA . PRO A 1 230 ? 19.668 -16.601 -14.107 1.00 86.38 230 PRO A CA 1
ATOM 1855 C C . PRO A 1 230 ? 19.770 -15.621 -12.926 1.00 86.38 230 PRO A C 1
ATOM 1857 O O . PRO A 1 230 ? 20.732 -15.636 -12.164 1.00 86.38 230 PRO A O 1
ATOM 1860 N N . TRP A 1 231 ? 18.760 -14.766 -12.760 1.00 84.31 231 TRP A N 1
ATOM 1861 C CA . TRP A 1 231 ? 18.707 -13.743 -11.702 1.00 84.31 231 TRP A CA 1
ATOM 1862 C C . TRP A 1 231 ? 17.746 -14.081 -10.549 1.00 84.31 231 TRP A C 1
ATOM 1864 O O . TRP A 1 231 ? 17.855 -13.514 -9.462 1.00 84.31 231 TRP A O 1
ATOM 1874 N N . LEU A 1 232 ? 16.801 -15.001 -10.771 1.00 87.38 232 LEU A N 1
ATOM 1875 C CA . LEU A 1 232 ? 15.662 -15.242 -9.878 1.00 87.38 232 LEU A CA 1
ATOM 1876 C C . LEU A 1 232 ? 16.074 -15.732 -8.483 1.00 87.38 232 LEU A C 1
ATOM 1878 O O . LEU A 1 232 ? 15.526 -15.259 -7.492 1.00 87.38 232 LEU A O 1
ATOM 1882 N N . GLU A 1 233 ? 17.052 -16.634 -8.388 1.00 86.25 233 GLU A N 1
ATOM 1883 C CA . GLU A 1 233 ? 17.523 -17.160 -7.099 1.00 86.25 233 GLU A CA 1
ATOM 1884 C C . GLU A 1 233 ? 18.153 -16.057 -6.238 1.00 86.25 233 GLU A C 1
ATOM 1886 O O . GLU A 1 233 ? 17.766 -15.864 -5.084 1.00 86.25 233 GLU A O 1
ATOM 1891 N N . ASN A 1 234 ? 19.041 -15.258 -6.835 1.00 81.50 234 ASN A N 1
ATOM 1892 C CA . ASN A 1 234 ? 19.668 -14.120 -6.165 1.00 81.50 234 ASN A CA 1
ATOM 1893 C C . ASN A 1 234 ? 18.632 -13.069 -5.761 1.00 81.50 234 ASN A C 1
ATOM 1895 O O . ASN A 1 234 ? 18.714 -12.507 -4.670 1.00 81.50 234 ASN A O 1
ATOM 1899 N N . PHE A 1 235 ? 17.644 -12.807 -6.621 1.00 84.19 235 PHE A N 1
ATOM 1900 C CA . PHE A 1 235 ? 16.555 -11.896 -6.294 1.00 84.19 235 PHE A CA 1
ATOM 1901 C C . PHE A 1 235 ? 15.757 -12.388 -5.081 1.00 84.19 235 PHE A C 1
ATOM 1903 O O . PHE A 1 235 ? 15.548 -11.613 -4.152 1.00 84.19 235 PHE A O 1
ATOM 1910 N N . ILE A 1 236 ? 15.361 -13.666 -5.047 1.00 86.25 236 ILE A N 1
ATOM 1911 C CA . ILE A 1 236 ? 14.611 -14.238 -3.919 1.00 86.25 236 ILE A CA 1
ATOM 1912 C C . ILE A 1 236 ? 15.432 -14.172 -2.632 1.00 86.25 236 ILE A C 1
ATOM 1914 O O . ILE A 1 236 ? 14.902 -13.759 -1.602 1.00 86.25 236 ILE A O 1
ATOM 1918 N N . PHE A 1 237 ? 16.717 -14.532 -2.681 1.00 84.88 237 PHE A N 1
ATOM 1919 C CA . PHE A 1 237 ? 17.592 -14.468 -1.512 1.00 84.88 237 PHE A CA 1
ATOM 1920 C C . PHE A 1 237 ? 17.716 -13.036 -0.972 1.00 84.88 237 PHE A C 1
ATOM 1922 O O . PHE A 1 237 ? 17.515 -12.807 0.220 1.00 84.88 237 PHE A O 1
ATOM 1929 N N . ASN A 1 238 ? 17.977 -12.061 -1.848 1.00 79.81 238 ASN A N 1
ATOM 1930 C CA . ASN A 1 238 ? 18.087 -10.654 -1.462 1.00 79.81 238 ASN A CA 1
ATOM 1931 C C . ASN A 1 238 ? 16.759 -10.099 -0.930 1.00 79.81 238 ASN A C 1
ATOM 1933 O O . ASN A 1 238 ? 16.750 -9.411 0.086 1.00 79.81 238 ASN A O 1
ATOM 1937 N N . ALA A 1 239 ? 15.636 -10.422 -1.576 1.00 81.00 239 ALA A N 1
ATOM 1938 C CA . ALA A 1 239 ? 14.309 -10.006 -1.131 1.00 81.00 239 ALA A CA 1
ATOM 1939 C C . ALA A 1 239 ? 13.972 -10.577 0.256 1.00 81.00 239 ALA A C 1
ATOM 1941 O O . ALA A 1 239 ? 13.488 -9.850 1.124 1.00 81.00 239 ALA A O 1
ATOM 1942 N N . LEU A 1 240 ? 14.278 -11.858 0.485 1.00 85.56 240 LEU A N 1
ATOM 1943 C CA . LEU A 1 240 ? 14.096 -12.514 1.778 1.00 85.56 240 LEU A CA 1
ATOM 1944 C C . LEU A 1 240 ? 14.977 -11.867 2.848 1.00 85.56 240 LEU A C 1
ATOM 1946 O O . LEU A 1 240 ? 14.497 -11.603 3.947 1.00 85.56 240 LEU A O 1
ATOM 1950 N N . LEU A 1 241 ? 16.239 -11.574 2.531 1.00 80.81 241 LEU A N 1
ATOM 1951 C CA . LEU A 1 241 ? 17.162 -10.927 3.459 1.00 80.81 241 LEU A CA 1
ATOM 1952 C C . LEU A 1 241 ? 16.674 -9.529 3.852 1.00 80.81 241 LEU A C 1
ATOM 1954 O O . LEU A 1 241 ? 16.643 -9.221 5.039 1.00 80.81 241 LEU A O 1
ATOM 1958 N N . VAL A 1 242 ? 16.232 -8.715 2.887 1.00 81.31 242 VAL A N 1
ATOM 1959 C CA . VAL A 1 242 ? 15.643 -7.391 3.156 1.00 81.31 242 VAL A CA 1
ATOM 1960 C C . VAL A 1 242 ? 14.427 -7.517 4.075 1.00 81.31 242 VAL A C 1
ATOM 1962 O O . VAL A 1 242 ? 14.340 -6.795 5.065 1.00 81.31 242 VAL A O 1
ATOM 1965 N N . PHE A 1 243 ? 13.527 -8.466 3.801 1.00 82.38 243 PHE A N 1
ATOM 1966 C CA . PHE A 1 243 ? 12.341 -8.682 4.629 1.00 82.38 243 PHE A CA 1
ATOM 1967 C C . PHE A 1 243 ? 12.698 -9.129 6.055 1.00 82.38 243 PHE A C 1
ATOM 1969 O O . PHE A 1 243 ? 12.164 -8.593 7.021 1.00 82.38 243 PHE A O 1
ATOM 1976 N N . LEU A 1 244 ? 13.640 -10.068 6.209 1.00 85.19 244 LEU A N 1
ATOM 1977 C CA . LEU A 1 244 ? 14.109 -10.509 7.525 1.00 85.19 244 LEU A CA 1
ATOM 1978 C C . LEU A 1 244 ? 14.785 -9.379 8.305 1.00 85.19 244 LEU A C 1
ATOM 1980 O O . LEU A 1 244 ? 14.538 -9.238 9.501 1.00 85.19 244 LEU A O 1
ATOM 1984 N N . CYS A 1 245 ? 15.622 -8.576 7.647 1.00 82.06 245 CYS A N 1
ATOM 1985 C CA . CYS A 1 245 ? 16.249 -7.418 8.272 1.00 82.06 245 CYS A CA 1
ATOM 1986 C C . CYS A 1 245 ? 15.203 -6.415 8.754 1.00 82.06 245 CYS A C 1
ATOM 1988 O O . CYS A 1 245 ? 15.331 -5.933 9.876 1.00 82.06 245 CYS A O 1
ATOM 1990 N N . GLU A 1 246 ? 14.161 -6.151 7.965 1.00 80.56 246 GLU A N 1
ATOM 1991 C CA . GLU A 1 246 ? 13.089 -5.243 8.372 1.00 80.56 246 GLU A CA 1
ATOM 1992 C C . GLU A 1 246 ? 12.353 -5.763 9.610 1.00 80.56 246 GLU A C 1
ATOM 1994 O O . GLU A 1 246 ? 12.246 -5.049 10.604 1.00 80.56 246 GLU A O 1
ATOM 1999 N N . VAL A 1 247 ? 11.950 -7.040 9.611 1.00 81.81 247 VAL A N 1
ATOM 2000 C CA . VAL A 1 247 ? 11.320 -7.673 10.783 1.00 81.81 247 VAL A CA 1
ATOM 2001 C C . VAL A 1 247 ? 12.229 -7.586 12.012 1.00 81.81 247 VAL A C 1
ATOM 2003 O O . VAL A 1 247 ? 11.778 -7.255 13.109 1.00 81.81 247 VAL A O 1
ATOM 2006 N N . MET A 1 248 ? 13.530 -7.840 11.855 1.00 79.81 248 MET A N 1
ATOM 2007 C CA . MET A 1 248 ? 14.488 -7.720 12.958 1.00 79.81 248 MET A CA 1
ATOM 2008 C C . MET A 1 248 ? 14.603 -6.282 13.475 1.00 79.81 248 MET A C 1
ATOM 2010 O O . MET A 1 248 ? 14.619 -6.065 14.689 1.00 79.81 248 MET A O 1
ATOM 2014 N N . ILE A 1 249 ? 14.679 -5.301 12.574 1.00 79.31 249 ILE A N 1
ATOM 2015 C CA . ILE A 1 249 ? 14.748 -3.879 12.915 1.00 79.31 249 ILE A CA 1
ATOM 2016 C C . ILE A 1 249 ? 13.474 -3.454 13.653 1.00 79.31 249 ILE A C 1
ATOM 2018 O O . ILE A 1 249 ? 13.570 -2.790 14.686 1.00 79.31 249 ILE A O 1
ATOM 2022 N N . ASP A 1 250 ? 12.300 -3.880 13.189 1.00 77.25 250 ASP A N 1
ATOM 2023 C CA . ASP A 1 250 ? 11.019 -3.610 13.838 1.00 77.25 250 ASP A CA 1
ATOM 2024 C C . ASP A 1 250 ? 10.952 -4.224 15.231 1.00 77.25 250 ASP A C 1
ATOM 2026 O O . ASP A 1 250 ? 10.583 -3.535 16.186 1.00 77.25 250 ASP A O 1
ATOM 2030 N N . ILE A 1 251 ? 11.366 -5.483 15.391 1.00 78.25 251 ILE A N 1
ATOM 2031 C CA . ILE A 1 251 ? 11.414 -6.139 16.702 1.00 78.25 251 ILE A CA 1
ATOM 2032 C C . ILE A 1 251 ? 12.265 -5.321 17.677 1.00 78.25 251 ILE A C 1
ATOM 2034 O O . ILE A 1 251 ? 11.849 -5.083 18.816 1.00 78.25 251 ILE A O 1
ATOM 2038 N N . ILE A 1 252 ? 13.431 -4.846 17.234 1.00 75.25 252 ILE A N 1
ATOM 2039 C CA . ILE A 1 252 ? 14.326 -4.020 18.048 1.00 75.25 252 ILE A CA 1
ATOM 2040 C C . ILE A 1 252 ? 13.661 -2.677 18.380 1.00 75.25 252 ILE A C 1
ATOM 2042 O O . ILE A 1 252 ? 13.553 -2.331 19.559 1.00 75.25 252 ILE A O 1
ATOM 2046 N N . LYS A 1 253 ? 13.166 -1.940 17.375 1.00 72.56 253 LYS A N 1
ATOM 2047 C CA . LYS A 1 253 ? 12.494 -0.638 17.544 1.00 72.56 253 LYS A CA 1
ATOM 2048 C C . LYS A 1 253 ? 11.349 -0.727 18.558 1.00 72.56 253 LYS A C 1
ATOM 2050 O O . LYS A 1 253 ? 11.296 0.069 19.495 1.00 72.56 253 LYS A O 1
ATOM 2055 N N . HIS A 1 254 ? 10.470 -1.719 18.420 1.00 70.31 254 HIS A N 1
ATOM 2056 C CA . HIS A 1 254 ? 9.309 -1.894 19.295 1.00 70.31 254 HIS A CA 1
ATOM 2057 C C . HIS A 1 254 ? 9.701 -2.330 20.707 1.00 70.31 254 HIS A C 1
ATOM 2059 O O . HIS A 1 254 ? 9.111 -1.849 21.674 1.00 70.31 254 HIS A O 1
ATOM 2065 N N . SER A 1 255 ? 10.732 -3.169 20.844 1.00 69.88 255 SER A N 1
ATOM 2066 C CA . SER A 1 255 ? 11.287 -3.526 22.156 1.00 69.88 255 SER A CA 1
ATOM 2067 C C . SER A 1 255 ? 11.791 -2.289 22.901 1.00 69.88 255 SER A C 1
ATOM 2069 O O . SER A 1 255 ? 11.525 -2.128 24.092 1.00 69.88 255 SER A O 1
ATOM 2071 N N . PHE A 1 256 ? 12.487 -1.387 22.202 1.00 67.88 256 PHE A N 1
ATOM 2072 C CA . PHE A 1 256 ? 12.970 -0.135 22.781 1.00 67.88 256 PHE A CA 1
ATOM 2073 C C . PHE A 1 256 ? 11.827 0.829 23.106 1.00 67.88 256 PHE A C 1
ATOM 2075 O O . PHE A 1 256 ? 11.722 1.277 24.246 1.00 67.88 256 PHE A O 1
ATOM 2082 N N . LEU A 1 257 ? 10.948 1.124 22.145 1.00 65.81 257 LEU A N 1
ATOM 2083 C CA . LEU A 1 257 ? 9.839 2.064 22.335 1.00 65.81 257 LEU A CA 1
ATOM 2084 C C . LEU A 1 257 ? 8.909 1.636 23.461 1.00 65.81 257 LEU A C 1
ATOM 2086 O O . LEU A 1 257 ? 8.493 2.468 24.264 1.00 65.81 257 LEU A O 1
ATOM 2090 N N . ALA A 1 258 ? 8.592 0.349 23.543 1.00 65.00 258 ALA A N 1
ATOM 2091 C CA . ALA A 1 258 ? 7.696 -0.127 24.573 1.00 65.00 258 ALA A CA 1
ATOM 2092 C C . ALA A 1 258 ? 8.351 -0.175 25.957 1.00 65.00 258 ALA A C 1
ATOM 2094 O O . ALA A 1 258 ? 7.664 0.062 26.947 1.00 65.00 258 ALA A O 1
ATOM 2095 N N . LYS A 1 259 ? 9.672 -0.398 26.028 1.00 66.75 259 LYS A N 1
ATOM 2096 C CA . LYS A 1 259 ? 10.438 -0.267 27.273 1.00 66.75 259 LYS A CA 1
ATOM 2097 C C . LYS A 1 259 ? 10.516 1.186 27.753 1.00 66.75 259 LYS A C 1
ATOM 2099 O O . LYS A 1 259 ? 10.447 1.417 28.950 1.00 66.75 259 LYS A O 1
ATOM 2104 N N . PHE A 1 260 ? 10.673 2.155 26.847 1.00 65.75 260 PHE A N 1
ATOM 2105 C CA . PHE A 1 260 ? 10.762 3.577 27.210 1.00 65.75 260 PHE A CA 1
ATOM 2106 C C . PHE A 1 260 ? 9.410 4.215 27.545 1.00 65.75 260 PHE A C 1
ATOM 2108 O O . PHE A 1 260 ? 9.372 5.164 28.320 1.00 65.75 260 PHE A O 1
ATOM 2115 N N . ASN A 1 261 ? 8.318 3.710 26.968 1.00 63.62 261 ASN A N 1
ATOM 2116 C CA . ASN A 1 261 ? 6.971 4.250 27.164 1.00 63.62 261 ASN A CA 1
ATOM 2117 C C . ASN A 1 261 ? 6.092 3.385 28.090 1.00 63.62 261 ASN A C 1
ATOM 2119 O O . ASN A 1 261 ? 4.884 3.606 28.145 1.00 63.62 261 ASN A O 1
ATOM 2123 N N . ASP A 1 262 ? 6.662 2.373 28.759 1.00 68.25 262 ASP A N 1
ATOM 2124 C CA . ASP A 1 262 ? 5.949 1.418 29.627 1.00 68.25 262 ASP A CA 1
ATOM 2125 C C . ASP A 1 262 ? 4.656 0.850 28.996 1.00 68.25 262 ASP A C 1
ATOM 2127 O O . ASP A 1 262 ? 3.616 0.679 29.646 1.00 68.25 262 ASP A O 1
ATOM 2131 N N . ILE A 1 263 ? 4.701 0.556 27.690 1.00 66.38 263 ILE A N 1
ATOM 2132 C CA . ILE A 1 263 ? 3.522 0.115 26.936 1.00 66.38 263 ILE A CA 1
ATOM 2133 C C . ILE A 1 263 ? 3.205 -1.334 27.298 1.00 66.38 263 ILE A C 1
ATOM 2135 O O . ILE A 1 263 ? 3.983 -2.256 27.047 1.00 66.38 263 ILE A O 1
ATOM 2139 N N . LYS A 1 264 ? 2.006 -1.556 27.842 1.00 68.62 264 LYS A N 1
ATOM 2140 C CA . LYS A 1 264 ? 1.538 -2.898 28.199 1.00 68.62 264 LYS A CA 1
ATOM 2141 C C . LYS A 1 264 ? 1.268 -3.740 26.937 1.00 68.62 264 LYS A C 1
ATOM 2143 O O . LYS A 1 264 ? 0.548 -3.278 26.052 1.00 68.62 264 LYS A O 1
ATOM 2148 N N . PRO A 1 265 ? 1.692 -5.022 26.892 1.00 67.06 265 PRO A N 1
ATOM 2149 C CA . PRO A 1 265 ? 1.410 -5.934 25.772 1.00 67.06 265 PRO A CA 1
ATOM 2150 C C . PRO A 1 265 ? -0.075 -6.147 25.451 1.00 67.06 265 PRO A C 1
ATOM 2152 O O . PRO A 1 265 ? -0.431 -6.548 24.341 1.00 67.06 265 PRO A O 1
ATOM 2155 N N . ILE A 1 266 ? -0.944 -5.899 26.431 1.00 72.44 266 ILE A N 1
ATOM 2156 C CA . ILE A 1 266 ? -2.399 -5.975 26.283 1.00 72.44 266 ILE A CA 1
ATOM 2157 C C . ILE A 1 266 ? -2.917 -4.976 25.246 1.00 72.44 266 ILE A C 1
ATOM 2159 O O . ILE A 1 266 ? -3.778 -5.349 24.456 1.00 72.44 266 ILE A O 1
ATOM 2163 N N . LEU A 1 267 ? -2.321 -3.784 25.157 1.00 72.06 267 LEU A N 1
ATOM 2164 C CA . LEU A 1 267 ? -2.773 -2.732 24.248 1.00 72.06 267 LEU A CA 1
ATOM 2165 C C . LEU A 1 267 ? -2.672 -3.162 22.772 1.00 72.06 267 LEU A C 1
ATOM 2167 O O . LEU A 1 267 ? -3.606 -2.977 22.002 1.00 72.06 267 LEU A O 1
ATOM 2171 N N . PHE A 1 268 ? -1.587 -3.842 22.383 1.00 75.94 268 PHE A N 1
ATOM 2172 C CA . PHE A 1 268 ? -1.441 -4.395 21.028 1.00 75.94 268 PHE A CA 1
ATOM 2173 C C . PHE A 1 268 ? -2.479 -5.479 20.713 1.00 75.94 268 PHE A C 1
ATOM 2175 O O . PHE A 1 268 ? -2.914 -5.617 19.572 1.00 75.94 268 PHE A O 1
ATOM 2182 N N . SER A 1 269 ? -2.887 -6.258 21.720 1.00 80.44 269 SER A N 1
ATOM 2183 C CA . SER A 1 269 ? -3.930 -7.275 21.544 1.00 80.44 269 SER A CA 1
ATOM 2184 C C . SER A 1 269 ? -5.320 -6.647 21.411 1.00 80.44 269 SER A C 1
ATOM 2186 O O . SER A 1 269 ? -6.136 -7.168 20.658 1.00 80.44 269 SER A O 1
ATOM 2188 N N . GLU A 1 270 ? -5.574 -5.534 22.104 1.00 79.50 270 GLU A N 1
ATOM 2189 C CA . GLU A 1 270 ? -6.798 -4.737 21.954 1.00 79.50 270 GLU A CA 1
ATOM 2190 C C . GLU A 1 270 ? -6.867 -4.090 20.568 1.00 79.50 270 GLU A C 1
ATOM 2192 O O . GLU A 1 270 ? -7.851 -4.297 19.862 1.00 79.50 270 GLU A O 1
ATOM 2197 N N . PHE A 1 271 ? -5.790 -3.439 20.108 1.00 77.56 271 PHE A N 1
ATOM 2198 C CA . PHE A 1 271 ? -5.725 -2.894 18.747 1.00 77.56 271 PHE A CA 1
ATOM 2199 C C . PHE A 1 271 ? -5.934 -3.967 17.675 1.00 77.56 271 PHE A C 1
ATOM 2201 O O . PHE A 1 271 ? -6.640 -3.736 16.695 1.00 77.56 271 PHE A O 1
ATOM 2208 N N . LEU A 1 272 ? -5.363 -5.160 17.867 1.00 82.38 272 LEU A N 1
ATOM 2209 C CA . LEU A 1 272 ? -5.575 -6.278 16.952 1.00 82.38 272 LEU A CA 1
ATOM 2210 C C . LEU A 1 272 ? -7.024 -6.789 16.989 1.00 82.38 272 LEU A C 1
ATOM 2212 O O . LEU A 1 272 ? -7.574 -7.130 15.941 1.00 82.38 272 LEU A O 1
ATOM 2216 N N . GLU A 1 273 ? -7.658 -6.841 18.166 1.00 84.88 273 GLU A N 1
ATOM 2217 C CA . GLU A 1 273 ? -9.078 -7.194 18.301 1.00 84.88 273 GLU A CA 1
ATOM 2218 C C . GLU A 1 273 ? -9.967 -6.183 17.563 1.00 84.88 273 GLU A C 1
ATOM 2220 O O . GLU A 1 273 ? -10.862 -6.592 16.820 1.00 84.88 273 GLU A O 1
ATOM 2225 N N . ASP A 1 274 ? -9.690 -4.889 17.712 1.00 80.31 274 ASP A N 1
ATOM 2226 C CA . ASP A 1 274 ? -10.436 -3.816 17.055 1.00 80.31 274 ASP A CA 1
ATOM 2227 C C . ASP A 1 274 ? -10.251 -3.840 15.534 1.00 80.31 274 ASP A C 1
ATOM 2229 O O . ASP A 1 274 ? -11.241 -3.802 14.799 1.00 80.31 274 ASP A O 1
ATOM 2233 N N . LEU A 1 275 ? 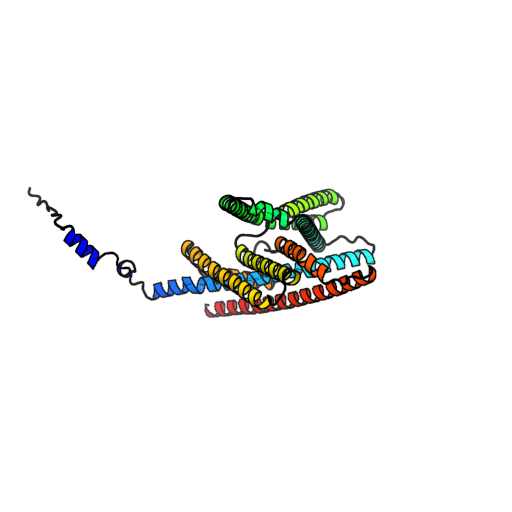-9.020 -4.028 15.045 1.00 77.31 275 LEU A N 1
ATOM 2234 C CA . LEU A 1 275 ? -8.736 -4.198 13.616 1.00 77.31 275 LEU A CA 1
ATOM 2235 C C . LEU A 1 275 ? -9.475 -5.417 13.028 1.00 77.31 275 LEU A C 1
ATOM 2237 O O . LEU A 1 275 ? -10.035 -5.359 11.927 1.00 77.31 275 LEU A O 1
ATOM 2241 N N . CYS A 1 276 ? -9.536 -6.526 13.774 1.00 86.38 276 CYS A N 1
ATOM 2242 C CA . CYS A 1 276 ? -10.278 -7.720 13.363 1.00 86.38 276 CYS A CA 1
ATOM 2243 C C . CYS A 1 276 ? -11.797 -7.483 13.336 1.00 86.38 276 CYS A C 1
ATOM 2245 O O . CYS A 1 276 ? -12.468 -7.938 12.410 1.00 86.38 276 CYS A O 1
ATOM 2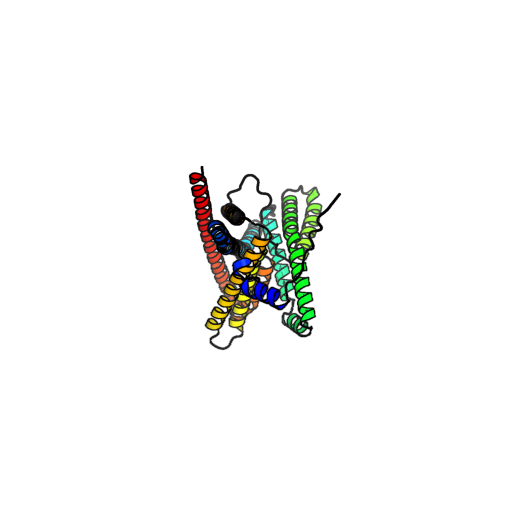247 N N . LYS A 1 277 ? -12.362 -6.764 14.315 1.00 84.12 277 LYS A N 1
ATOM 2248 C CA . LYS A 1 277 ? -13.793 -6.404 14.315 1.00 84.12 277 LYS A CA 1
ATOM 2249 C C . LYS A 1 277 ? -14.148 -5.495 13.141 1.00 84.12 277 LYS A C 1
ATOM 2251 O O . LYS A 1 277 ? -15.149 -5.749 12.471 1.00 84.12 277 LYS A O 1
ATOM 2256 N N . GLN A 1 278 ? -13.300 -4.505 12.855 1.00 79.69 278 GLN A N 1
ATOM 2257 C CA . GLN A 1 278 ? -13.447 -3.622 11.695 1.00 79.69 278 GLN A CA 1
ATOM 2258 C C . GLN A 1 278 ? -13.438 -4.417 10.385 1.00 79.69 278 GLN A C 1
ATOM 2260 O O . GLN A 1 278 ? -14.334 -4.254 9.564 1.00 79.69 278 GLN A O 1
ATOM 2265 N N . THR A 1 279 ? -12.503 -5.358 10.231 1.00 80.94 279 THR A N 1
ATOM 2266 C CA . THR A 1 279 ? -12.430 -6.260 9.065 1.00 80.94 279 THR A CA 1
ATOM 2267 C C . THR A 1 279 ? -13.719 -7.071 8.852 1.00 80.94 279 THR A C 1
ATOM 2269 O O . THR A 1 279 ? -14.096 -7.381 7.719 1.00 80.94 279 THR A O 1
ATOM 2272 N N . LEU A 1 280 ? -14.406 -7.439 9.936 1.00 83.50 280 LEU A N 1
ATOM 2273 C CA . LEU A 1 280 ? -15.666 -8.188 9.897 1.00 83.50 280 LEU A CA 1
ATOM 2274 C C . LEU A 1 280 ? -16.909 -7.295 9.768 1.00 83.50 280 LEU A C 1
ATOM 2276 O O . LEU A 1 280 ? -18.019 -7.824 9.762 1.00 83.50 280 LEU A O 1
ATOM 2280 N N . ASN A 1 281 ? -16.746 -5.971 9.661 1.00 76.25 281 ASN A N 1
ATOM 2281 C CA . ASN A 1 281 ? -17.828 -4.984 9.729 1.00 76.25 281 ASN A CA 1
ATOM 2282 C C . ASN A 1 281 ? -18.690 -5.102 11.003 1.00 76.25 281 ASN A C 1
ATOM 2284 O O . ASN A 1 281 ? -19.868 -4.743 10.999 1.00 76.25 281 ASN A O 1
ATOM 2288 N N . ILE A 1 282 ? -18.126 -5.605 12.105 1.00 69.69 282 ILE A N 1
ATOM 2289 C CA . ILE A 1 282 ? -18.806 -5.643 13.403 1.00 69.69 282 ILE A CA 1
ATOM 2290 C C . ILE A 1 282 ? -18.623 -4.258 14.030 1.00 69.69 282 ILE A C 1
ATOM 2292 O O . ILE A 1 282 ? -17.568 -3.957 14.586 1.00 69.69 282 ILE A O 1
ATOM 2296 N N . HIS A 1 283 ? -19.624 -3.389 13.891 1.00 55.31 283 HIS A N 1
ATOM 2297 C CA . HIS A 1 283 ? -19.582 -2.041 14.457 1.00 55.31 283 HIS A CA 1
ATOM 2298 C C . HIS A 1 283 ? -19.688 -2.115 15.990 1.00 55.31 283 HIS A C 1
ATOM 2300 O O . HIS A 1 283 ? -20.647 -2.675 16.517 1.00 55.31 283 HIS A O 1
ATOM 2306 N N . SER A 1 284 ? -18.704 -1.566 16.707 1.00 47.03 284 SER A N 1
ATOM 2307 C CA . SER A 1 284 ? -18.836 -1.286 18.141 1.00 47.03 284 SER A CA 1
ATOM 2308 C C . SER A 1 284 ? -19.457 0.100 18.286 1.00 47.03 284 SER A C 1
ATOM 2310 O O . SER A 1 284 ? -18.977 1.033 17.647 1.00 47.03 284 SER A O 1
ATOM 2312 N N . ASP A 1 285 ? -20.491 0.221 19.119 1.00 40.72 285 ASP A N 1
ATOM 2313 C CA . ASP A 1 285 ? -21.423 1.357 19.280 1.00 40.72 285 ASP A CA 1
ATOM 2314 C C . ASP A 1 285 ? -20.785 2.665 19.831 1.00 40.72 285 ASP A C 1
ATOM 2316 O O . ASP A 1 285 ? -21.333 3.354 20.684 1.00 40.72 285 ASP A O 1
ATOM 2320 N N . GLY A 1 286 ? -19.571 3.011 19.393 1.00 41.50 286 GLY A N 1
ATOM 2321 C CA . GLY A 1 286 ? -18.829 4.173 19.885 1.00 41.50 286 GLY A CA 1
ATOM 2322 C C . GLY A 1 286 ? -17.459 4.454 19.252 1.00 41.50 286 GLY A C 1
ATOM 2323 O O . GLY A 1 286 ? -16.810 5.416 19.670 1.00 41.50 286 GLY A O 1
ATOM 2324 N N . SER A 1 287 ? -16.972 3.688 18.261 1.00 34.97 287 SER A N 1
ATOM 2325 C CA . SER A 1 287 ? -15.653 3.979 17.668 1.00 34.97 287 SER A CA 1
ATOM 2326 C C . SER A 1 287 ? -15.736 5.081 16.605 1.00 34.97 287 SER A C 1
ATOM 2328 O O . SER A 1 287 ? -16.298 4.891 15.525 1.00 34.97 287 SER A O 1
ATOM 2330 N N . LYS A 1 288 ? -15.145 6.241 16.909 1.00 36.06 288 LYS A N 1
ATOM 2331 C CA . LYS A 1 288 ? -14.959 7.357 15.974 1.00 36.06 288 LYS A CA 1
ATOM 2332 C C . LYS A 1 288 ? -14.038 6.969 14.807 1.00 36.06 288 LYS A C 1
ATOM 2334 O O . LYS A 1 288 ? -12.953 6.450 15.035 1.00 36.06 288 LYS A O 1
ATOM 2339 N N . LYS A 1 289 ? -14.466 7.394 13.610 1.00 43.25 289 LYS A N 1
ATOM 2340 C CA . LYS A 1 289 ? -13.745 7.523 12.327 1.00 43.25 289 LYS A CA 1
ATOM 2341 C C . LYS A 1 289 ? -13.234 6.213 11.705 1.00 43.25 289 LYS A C 1
ATOM 2343 O O . LYS A 1 289 ? -12.290 5.593 12.179 1.00 43.25 289 LYS A O 1
ATOM 2348 N N . ASN A 1 290 ? -13.837 5.860 10.567 1.00 42.72 290 ASN A N 1
ATOM 2349 C CA . ASN A 1 290 ? -13.342 4.839 9.649 1.00 42.72 290 ASN A CA 1
ATOM 2350 C C . ASN A 1 290 ? -11.905 5.181 9.235 1.00 42.72 290 ASN A C 1
ATOM 2352 O O . ASN A 1 290 ? -11.678 6.153 8.515 1.00 42.72 290 ASN A O 1
ATOM 2356 N N . LEU A 1 291 ? -10.941 4.367 9.658 1.00 42.84 291 LEU A N 1
ATOM 2357 C CA . LEU A 1 291 ? -9.591 4.357 9.102 1.00 42.84 291 LEU A CA 1
ATOM 2358 C C . LEU A 1 291 ? -9.649 3.671 7.735 1.00 42.84 291 LEU A C 1
ATOM 2360 O O . LEU A 1 291 ? -9.248 2.522 7.564 1.00 42.84 291 LEU A O 1
ATOM 2364 N N . THR A 1 292 ? -10.234 4.359 6.757 1.00 48.34 292 THR A N 1
ATOM 2365 C CA . THR A 1 292 ? -10.231 3.880 5.377 1.00 48.34 292 THR A CA 1
ATOM 2366 C C . THR A 1 292 ? -8.842 4.154 4.821 1.00 48.34 292 THR A C 1
ATOM 2368 O O . THR A 1 292 ? -8.573 5.215 4.267 1.00 48.34 292 THR A O 1
ATOM 2371 N N . PHE A 1 293 ? -7.924 3.217 5.047 1.00 53.47 293 PHE A N 1
ATOM 2372 C CA . PHE A 1 293 ? -6.595 3.269 4.457 1.00 53.47 293 PHE A CA 1
ATOM 2373 C C . PHE A 1 293 ? -6.707 3.006 2.963 1.00 53.47 293 PHE A C 1
ATOM 2375 O O . PHE A 1 293 ? -7.002 1.891 2.531 1.00 53.47 293 PHE A O 1
ATOM 2382 N N . VAL A 1 294 ? -6.478 4.055 2.181 1.00 60.03 294 VAL A N 1
ATOM 2383 C CA . VAL A 1 294 ? -6.423 3.989 0.726 1.00 60.03 294 VAL A CA 1
ATOM 2384 C C . VAL A 1 294 ? -4.962 4.208 0.321 1.00 60.03 294 VAL A C 1
ATOM 2386 O O . VAL A 1 294 ? -4.511 5.352 0.311 1.00 60.03 294 VAL A O 1
ATOM 2389 N N . PRO A 1 295 ? -4.181 3.144 0.046 1.00 65.50 295 PRO A N 1
ATOM 2390 C CA . PRO A 1 295 ? -2.761 3.257 -0.306 1.00 65.50 295 PRO A CA 1
ATOM 2391 C C . PRO A 1 295 ? -2.569 3.791 -1.742 1.00 65.50 295 PRO A C 1
ATOM 2393 O O . PRO A 1 295 ? -2.137 3.067 -2.639 1.00 65.50 295 PRO A O 1
ATOM 2396 N N . LEU A 1 296 ? -2.920 5.063 -1.964 1.00 62.91 296 LEU A N 1
ATOM 2397 C CA . LEU A 1 296 ? -2.921 5.737 -3.271 1.00 62.91 296 LEU A CA 1
ATOM 2398 C C . LEU A 1 296 ? -1.509 5.899 -3.845 1.00 62.91 296 LEU A C 1
ATOM 2400 O O . LEU A 1 296 ? -1.247 5.456 -4.960 1.00 62.91 296 LEU A O 1
ATOM 2404 N N . ALA A 1 297 ? -0.587 6.484 -3.076 1.00 62.38 297 ALA A N 1
ATOM 2405 C CA . ALA A 1 297 ? 0.776 6.765 -3.529 1.00 62.38 297 ALA A CA 1
ATOM 2406 C C . ALA A 1 297 ? 1.526 5.502 -4.009 1.00 62.38 297 ALA A C 1
ATOM 2408 O O . ALA A 1 297 ? 1.983 5.476 -5.158 1.00 62.38 297 ALA A O 1
ATOM 2409 N N . PRO A 1 298 ? 1.605 4.405 -3.227 1.00 62.16 298 PRO A N 1
ATOM 2410 C CA . PRO A 1 298 ? 2.223 3.179 -3.722 1.00 62.16 298 PRO A CA 1
ATOM 2411 C C . PRO A 1 298 ? 1.438 2.515 -4.870 1.00 62.16 298 PRO A C 1
ATOM 2413 O O . PRO A 1 298 ? 2.058 1.849 -5.698 1.00 62.16 298 PRO A O 1
ATOM 2416 N N . ALA A 1 299 ? 0.122 2.734 -5.014 1.00 67.81 299 ALA A N 1
ATOM 2417 C CA . ALA A 1 299 ? -0.618 2.307 -6.212 1.00 67.81 299 ALA A CA 1
ATOM 2418 C C . ALA A 1 299 ? -0.155 3.039 -7.467 1.00 67.81 299 ALA A C 1
ATOM 2420 O O . ALA A 1 299 ? 0.106 2.388 -8.481 1.00 67.81 299 ALA A O 1
ATOM 2421 N N . CYS A 1 300 ? 0.040 4.354 -7.395 1.00 64.44 300 CYS A N 1
ATOM 2422 C CA . CYS A 1 300 ? 0.565 5.120 -8.519 1.00 64.44 300 CYS A CA 1
ATOM 2423 C C . CYS A 1 300 ? 1.970 4.647 -8.931 1.00 64.44 300 CYS A C 1
ATOM 2425 O O . CYS A 1 300 ? 2.239 4.472 -10.122 1.00 64.44 300 CYS A O 1
ATOM 2427 N N . VAL A 1 301 ? 2.846 4.371 -7.956 1.00 62.56 301 VAL A N 1
ATOM 2428 C CA . VAL A 1 301 ? 4.195 3.834 -8.206 1.00 62.56 301 VAL A CA 1
ATOM 2429 C C . VAL A 1 301 ? 4.123 2.464 -8.882 1.00 62.56 301 VAL A C 1
ATOM 2431 O O . VAL A 1 301 ? 4.735 2.273 -9.931 1.00 62.56 301 VAL A O 1
ATOM 2434 N N . VAL A 1 302 ? 3.335 1.526 -8.348 1.00 68.12 302 VAL A N 1
ATOM 2435 C CA . VAL A 1 302 ? 3.192 0.180 -8.931 1.00 68.12 302 VAL A CA 1
ATOM 2436 C C . VAL A 1 302 ? 2.626 0.242 -10.354 1.00 68.12 302 VAL A C 1
ATOM 2438 O O . VAL A 1 302 ? 3.144 -0.434 -11.242 1.00 68.12 302 VAL A O 1
ATOM 2441 N N . ILE A 1 303 ? 1.618 1.084 -10.615 1.00 71.88 303 ILE A N 1
ATOM 2442 C CA . ILE A 1 303 ? 1.052 1.264 -11.964 1.00 71.88 303 ILE A CA 1
ATOM 2443 C C . ILE A 1 303 ? 2.112 1.803 -12.931 1.00 71.88 303 ILE A C 1
ATOM 2445 O O . ILE A 1 303 ? 2.279 1.263 -14.030 1.00 71.88 303 ILE A O 1
ATOM 2449 N N . ARG A 1 304 ? 2.862 2.839 -12.531 1.00 72.19 304 ARG A N 1
ATOM 2450 C CA . ARG A 1 304 ? 3.950 3.402 -13.343 1.00 72.19 304 ARG A CA 1
ATOM 2451 C C . ARG A 1 304 ? 4.984 2.337 -13.705 1.00 72.19 304 ARG A C 1
ATOM 2453 O O . ARG A 1 304 ? 5.429 2.280 -14.846 1.00 72.19 304 ARG A O 1
ATOM 2460 N N . VAL A 1 305 ? 5.364 1.520 -12.734 1.00 67.00 305 VAL A N 1
ATOM 2461 C CA . VAL A 1 305 ? 6.406 0.496 -12.852 1.00 67.00 305 VAL A CA 1
ATOM 2462 C C . VAL A 1 305 ? 5.982 -0.681 -13.720 1.00 67.00 305 VAL A C 1
ATOM 2464 O O . VAL A 1 305 ? 6.773 -1.183 -14.514 1.00 67.00 305 VAL A O 1
ATOM 2467 N N . LEU A 1 306 ? 4.733 -1.123 -13.591 1.00 75.50 306 LEU A N 1
ATOM 2468 C CA . LEU A 1 306 ? 4.215 -2.225 -14.394 1.00 75.50 306 LEU A CA 1
ATOM 2469 C C . LEU A 1 306 ? 3.932 -1.793 -15.838 1.00 75.50 306 LEU A C 1
ATOM 2471 O O . LEU A 1 306 ? 3.997 -2.624 -16.737 1.00 75.50 306 LEU A O 1
ATOM 2475 N N . SER A 1 307 ? 3.677 -0.506 -16.092 1.00 78.06 307 SER A N 1
ATOM 2476 C CA . SER A 1 307 ? 3.414 0.025 -17.440 1.00 78.06 307 SER A CA 1
ATOM 2477 C C . SER A 1 307 ? 4.454 -0.398 -18.504 1.00 78.06 307 SER A C 1
ATOM 2479 O O . SER A 1 307 ? 4.039 -0.931 -19.537 1.00 78.06 307 SER A O 1
ATOM 2481 N N . PRO A 1 308 ? 5.781 -0.240 -18.302 1.00 75.69 308 PRO A N 1
ATOM 2482 C CA . PRO A 1 308 ? 6.789 -0.711 -19.258 1.00 75.69 308 PRO A CA 1
ATOM 2483 C C . PRO A 1 308 ? 6.857 -2.241 -19.379 1.00 75.69 308 PRO A C 1
ATOM 2485 O O . PRO A 1 308 ? 7.058 -2.740 -20.483 1.00 75.69 308 PRO A O 1
ATOM 2488 N N . VAL A 1 309 ? 6.617 -2.995 -18.296 1.00 78.81 309 VAL A N 1
ATOM 2489 C CA . VAL A 1 309 ? 6.551 -4.472 -18.336 1.00 78.81 309 VAL A CA 1
ATOM 2490 C C . VAL A 1 309 ? 5.422 -4.926 -19.258 1.00 78.81 309 VAL A C 1
ATOM 2492 O O . VAL A 1 309 ? 5.617 -5.754 -20.145 1.00 78.81 309 VAL A O 1
ATOM 2495 N N . TYR A 1 310 ? 4.245 -4.319 -19.105 1.00 81.12 310 TYR A N 1
ATOM 2496 C CA . TYR A 1 310 ? 3.107 -4.565 -19.986 1.00 81.12 310 TYR A CA 1
ATOM 2497 C C . TYR A 1 310 ? 3.420 -4.175 -21.432 1.00 81.12 310 TYR A C 1
ATOM 2499 O O . TYR A 1 310 ? 3.046 -4.902 -22.348 1.00 81.12 310 TYR A O 1
ATOM 2507 N N . ALA A 1 311 ? 4.120 -3.058 -21.649 1.00 81.06 311 ALA A N 1
ATOM 2508 C CA . ALA A 1 311 ? 4.501 -2.613 -22.985 1.00 81.06 311 ALA A CA 1
ATOM 2509 C C . ALA A 1 311 ? 5.472 -3.582 -23.685 1.00 81.06 311 ALA A C 1
ATOM 2511 O O . ALA A 1 311 ? 5.321 -3.811 -24.884 1.00 81.06 311 ALA A O 1
ATOM 2512 N N . ALA A 1 312 ? 6.418 -4.176 -22.950 1.00 79.56 312 ALA A N 1
ATOM 2513 C CA . ALA A 1 312 ? 7.400 -5.120 -23.486 1.00 79.56 312 ALA A CA 1
ATOM 2514 C C . ALA A 1 312 ? 6.784 -6.467 -23.902 1.00 79.56 312 ALA A C 1
ATOM 2516 O O . ALA A 1 312 ? 7.222 -7.075 -24.877 1.00 79.56 312 ALA A O 1
ATOM 2517 N N . HIS A 1 313 ? 5.738 -6.922 -23.207 1.00 80.25 313 HIS A N 1
ATOM 2518 C CA . HIS A 1 313 ? 5.044 -8.176 -23.525 1.00 80.25 313 HIS A CA 1
ATOM 2519 C C . HIS A 1 313 ? 3.995 -8.053 -24.646 1.00 80.25 313 HIS A C 1
ATOM 2521 O O . HIS A 1 313 ? 3.361 -9.048 -25.004 1.00 80.25 313 HIS A O 1
ATOM 2527 N N . LEU A 1 314 ? 3.790 -6.862 -25.220 1.00 79.50 314 LEU A N 1
ATOM 2528 C CA . LEU A 1 314 ? 2.855 -6.669 -26.329 1.00 79.50 314 LEU A CA 1
ATOM 2529 C C . LEU A 1 314 ? 3.506 -7.018 -27.681 1.00 79.50 314 LEU A C 1
ATOM 2531 O O . LEU A 1 314 ? 4.534 -6.437 -28.030 1.00 79.50 314 LEU A O 1
ATOM 2535 N N . PRO A 1 315 ? 2.898 -7.901 -28.498 1.00 75.56 315 PRO A N 1
ATOM 2536 C CA . PRO A 1 315 ? 3.467 -8.292 -29.784 1.00 75.56 315 PRO A CA 1
ATOM 2537 C C . PRO A 1 315 ? 3.446 -7.138 -30.797 1.00 75.56 315 PRO A C 1
ATOM 2539 O O . PRO A 1 315 ? 2.422 -6.468 -30.989 1.00 75.56 315 PRO A O 1
ATOM 2542 N N . TYR A 1 316 ? 4.564 -6.949 -31.505 1.00 68.75 316 TYR A N 1
ATOM 2543 C CA . TYR A 1 316 ? 4.687 -5.961 -32.579 1.00 68.75 316 TYR A CA 1
ATOM 2544 C C . TYR A 1 316 ? 3.800 -6.378 -33.761 1.00 68.75 316 TYR A C 1
ATOM 2546 O O . TYR A 1 316 ? 4.076 -7.349 -34.460 1.00 68.75 316 TYR A O 1
ATOM 2554 N N . SER A 1 317 ? 2.664 -5.704 -33.928 1.00 71.75 317 SER A N 1
ATOM 2555 C CA . SER A 1 317 ? 1.597 -6.122 -34.841 1.00 71.75 317 SER A CA 1
ATOM 2556 C C . SER A 1 317 ? 0.733 -4.932 -35.276 1.00 71.75 317 SER A C 1
ATOM 2558 O O . SER A 1 317 ? 0.762 -3.890 -34.610 1.00 71.75 317 SER A O 1
ATOM 2560 N N . PRO A 1 318 ? -0.027 -5.037 -36.388 1.00 83.69 318 PRO A N 1
ATOM 2561 C CA . PRO A 1 318 ? -0.933 -3.972 -36.822 1.00 83.69 318 PRO A CA 1
ATOM 2562 C C . PRO A 1 318 ? -1.909 -3.568 -35.704 1.00 83.69 318 PRO A C 1
ATOM 2564 O O . PRO A 1 318 ? -2.349 -4.408 -34.919 1.00 83.69 318 PRO A O 1
ATOM 2567 N N . LEU A 1 319 ? -2.273 -2.278 -35.658 1.00 82.12 319 LEU A N 1
ATOM 2568 C CA . LEU A 1 319 ? -3.093 -1.650 -34.605 1.00 82.12 319 LEU A CA 1
ATOM 2569 C C . LEU A 1 319 ? -4.263 -2.503 -34.061 1.00 82.12 319 LEU A C 1
ATOM 2571 O O . LEU A 1 319 ? -4.356 -2.622 -32.839 1.00 82.12 319 LEU A O 1
ATOM 2575 N N . PRO A 1 320 ? -5.136 -3.128 -34.882 1.00 83.88 320 PRO A N 1
ATOM 2576 C CA . PRO A 1 320 ? -6.243 -3.934 -34.356 1.00 83.88 320 PRO A CA 1
ATOM 2577 C C . PRO A 1 320 ? -5.780 -5.194 -33.611 1.00 83.88 320 PRO A C 1
ATOM 2579 O O . PRO A 1 320 ? -6.360 -5.549 -32.587 1.00 83.88 320 PRO A O 1
ATOM 2582 N N . TRP A 1 321 ? -4.712 -5.845 -34.079 1.00 83.81 321 TRP A N 1
ATOM 2583 C CA . TRP A 1 321 ? -4.147 -7.020 -33.412 1.00 83.81 321 TRP A CA 1
ATOM 2584 C C . TRP A 1 321 ? -3.497 -6.628 -32.086 1.00 83.81 321 TRP A C 1
ATOM 2586 O O . TRP A 1 321 ? -3.698 -7.289 -31.070 1.00 83.81 321 TRP A O 1
ATOM 2596 N N . ARG A 1 322 ? -2.802 -5.486 -32.058 1.00 83.06 322 ARG A N 1
ATOM 2597 C CA . ARG A 1 322 ? -2.234 -4.933 -30.826 1.00 83.06 322 ARG A CA 1
ATOM 2598 C C . ARG A 1 322 ? -3.316 -4.638 -29.782 1.00 83.06 322 ARG A C 1
ATOM 2600 O O . ARG A 1 322 ? -3.147 -5.013 -28.627 1.00 83.06 322 ARG A O 1
ATOM 2607 N N . LEU A 1 323 ? -4.432 -4.017 -30.174 1.00 85.38 323 LEU A N 1
ATOM 2608 C CA . LEU A 1 323 ? -5.561 -3.752 -29.270 1.00 85.38 323 LEU A CA 1
ATOM 2609 C C . LEU A 1 323 ? -6.189 -5.042 -28.726 1.00 85.38 323 LEU A C 1
ATOM 2611 O O . LEU A 1 323 ? -6.522 -5.104 -27.545 1.00 85.38 323 LEU A O 1
ATOM 2615 N N . PHE A 1 324 ? -6.301 -6.081 -29.557 1.00 86.81 324 PHE A N 1
ATOM 2616 C CA . PHE A 1 324 ? -6.785 -7.393 -29.130 1.00 86.81 324 PHE A CA 1
ATOM 2617 C C . PHE A 1 324 ? -5.892 -8.012 -28.042 1.00 86.81 324 PHE A C 1
ATOM 2619 O O . PHE A 1 324 ? -6.400 -8.447 -27.008 1.00 86.81 324 PHE A O 1
ATOM 2626 N N . TRP A 1 325 ? -4.566 -7.976 -28.212 1.00 84.62 325 TRP A N 1
ATOM 2627 C CA . TRP A 1 325 ? -3.632 -8.465 -27.190 1.00 84.62 325 TRP A CA 1
ATOM 2628 C C . TRP A 1 325 ? -3.613 -7.608 -25.926 1.00 84.62 325 TRP A C 1
ATOM 2630 O O . TRP A 1 325 ? -3.530 -8.167 -24.836 1.00 84.62 325 TRP A O 1
ATOM 2640 N N . ILE A 1 326 ? -3.755 -6.282 -26.039 1.00 86.00 326 ILE A N 1
ATOM 2641 C CA . ILE A 1 326 ? -3.928 -5.398 -24.872 1.00 86.00 326 ILE A CA 1
ATOM 2642 C C . ILE A 1 326 ? -5.172 -5.814 -24.086 1.00 86.00 326 ILE A C 1
ATOM 2644 O O . ILE A 1 326 ? -5.108 -5.970 -22.867 1.00 86.00 326 ILE A O 1
ATOM 2648 N N . PHE A 1 327 ? -6.294 -6.035 -24.775 1.00 87.94 327 PHE A N 1
ATOM 2649 C CA . PHE A 1 327 ? -7.530 -6.470 -24.136 1.00 87.94 327 PHE A CA 1
ATOM 2650 C C . PHE A 1 327 ? -7.348 -7.816 -23.427 1.00 87.94 327 PHE A C 1
ATOM 2652 O O . PHE A 1 327 ? -7.674 -7.916 -22.248 1.00 87.94 327 PHE A O 1
ATOM 2659 N N . ILE A 1 328 ? -6.757 -8.817 -24.088 1.00 88.50 328 ILE A N 1
ATOM 2660 C CA . ILE A 1 328 ? -6.487 -10.126 -23.471 1.00 88.50 328 ILE A CA 1
ATOM 2661 C C . ILE A 1 328 ? -5.581 -9.991 -22.246 1.00 88.50 328 ILE A C 1
ATOM 2663 O O . ILE A 1 328 ? -5.935 -10.483 -21.177 1.00 88.50 328 ILE A O 1
ATOM 2667 N N . LEU A 1 329 ? -4.438 -9.313 -22.379 1.00 86.38 329 LEU A N 1
ATOM 2668 C CA . LEU A 1 329 ? -3.466 -9.170 -21.297 1.00 86.38 329 LEU A CA 1
ATOM 2669 C C . LEU A 1 329 ? -4.092 -8.437 -20.100 1.00 86.38 329 LEU A C 1
ATOM 2671 O O . LEU A 1 329 ? -3.978 -8.905 -18.971 1.00 86.38 329 LEU A O 1
ATOM 2675 N N . SER A 1 330 ? -4.817 -7.340 -20.352 1.00 87.06 330 SER A N 1
ATOM 2676 C CA . SER A 1 330 ? -5.527 -6.590 -19.306 1.00 87.06 330 SER A CA 1
ATOM 2677 C C . SER A 1 330 ? -6.648 -7.398 -18.645 1.00 87.06 330 SER A C 1
ATOM 2679 O O . SER A 1 330 ? -6.824 -7.324 -17.431 1.00 87.06 330 SER A O 1
ATOM 2681 N N . ALA A 1 331 ? -7.386 -8.213 -19.405 1.00 88.88 331 ALA A N 1
ATOM 2682 C CA . ALA A 1 331 ? -8.421 -9.083 -18.860 1.00 88.88 331 ALA A CA 1
ATOM 2683 C C . ALA A 1 331 ? -7.814 -10.187 -17.984 1.00 88.88 331 ALA A C 1
ATOM 2685 O O . ALA A 1 331 ? -8.295 -10.428 -16.878 1.00 88.88 331 ALA A O 1
ATOM 2686 N N . MET A 1 332 ? -6.730 -10.825 -18.436 1.00 88.62 332 MET A N 1
ATOM 2687 C CA . MET A 1 332 ? -6.024 -11.847 -17.658 1.00 88.62 332 MET A CA 1
ATOM 2688 C C . MET A 1 332 ? -5.484 -11.278 -16.348 1.00 88.62 332 MET A C 1
ATOM 2690 O O . MET A 1 332 ? -5.651 -11.888 -15.291 1.00 88.62 332 MET A O 1
ATOM 2694 N N . THR A 1 333 ? -4.878 -10.093 -16.392 1.00 88.19 333 THR A N 1
ATOM 2695 C CA . THR A 1 333 ? -4.306 -9.467 -15.200 1.00 88.19 333 THR A CA 1
ATOM 2696 C C . THR A 1 333 ? -5.384 -8.971 -14.248 1.00 88.19 333 THR A C 1
ATOM 2698 O O . THR A 1 333 ? -5.255 -9.160 -13.039 1.00 88.19 333 THR A O 1
ATOM 2701 N N . PHE A 1 334 ? -6.498 -8.449 -14.766 1.00 90.12 334 PHE A N 1
ATOM 2702 C CA . PHE A 1 334 ? -7.670 -8.115 -13.960 1.00 90.12 334 PHE A CA 1
ATOM 2703 C C . PHE A 1 334 ? -8.245 -9.346 -13.246 1.00 90.12 334 PHE A C 1
ATOM 2705 O O . PHE A 1 334 ? -8.533 -9.281 -12.049 1.00 90.12 334 PHE A O 1
ATOM 2712 N N . VAL A 1 335 ? -8.378 -10.480 -13.946 1.00 91.88 335 VAL A N 1
ATOM 2713 C CA . VAL A 1 335 ? -8.847 -11.742 -13.351 1.00 91.88 335 VAL A CA 1
ATOM 2714 C C . VAL A 1 335 ? -7.877 -12.221 -12.273 1.00 91.88 335 VAL A C 1
ATOM 2716 O O . VAL A 1 335 ? -8.317 -12.556 -11.174 1.00 91.88 335 VAL A O 1
ATOM 2719 N N . MET A 1 336 ? -6.570 -12.199 -12.543 1.00 91.75 336 MET A N 1
ATOM 2720 C CA . MET A 1 336 ? -5.537 -12.594 -11.582 1.00 91.75 336 MET A CA 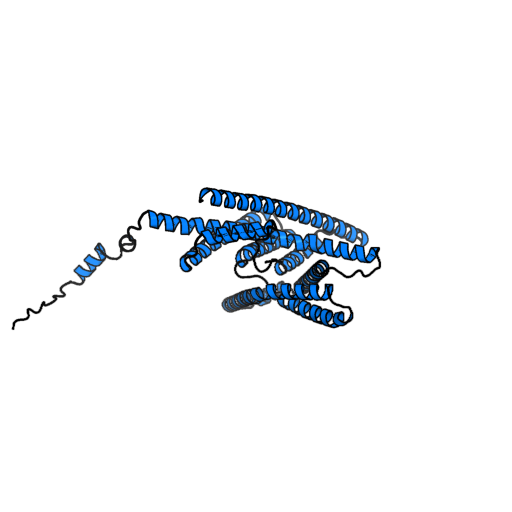1
ATOM 2721 C C . MET A 1 336 ? -5.583 -11.737 -10.309 1.00 91.75 336 MET A C 1
ATOM 2723 O O . MET A 1 336 ? -5.653 -12.280 -9.207 1.00 91.75 336 MET A O 1
ATOM 2727 N N . LEU A 1 337 ? -5.603 -10.406 -10.448 1.00 90.06 337 LEU A N 1
ATOM 2728 C CA . LEU A 1 337 ? -5.680 -9.481 -9.312 1.00 90.06 337 LEU A CA 1
ATOM 2729 C C . LEU A 1 337 ? -6.998 -9.632 -8.543 1.00 90.06 337 LEU A C 1
ATOM 2731 O O . LEU A 1 337 ? -7.000 -9.568 -7.315 1.00 90.06 337 LEU A O 1
ATOM 2735 N N . SER A 1 338 ? -8.110 -9.883 -9.239 1.00 88.19 338 SER A N 1
ATOM 2736 C CA . SER A 1 338 ? -9.414 -10.118 -8.607 1.00 88.19 338 SER A CA 1
ATOM 2737 C C . SER A 1 338 ? -9.435 -11.429 -7.821 1.00 88.19 338 SER A C 1
ATOM 2739 O O . SER A 1 338 ? -9.949 -11.468 -6.704 1.00 88.19 338 SER A O 1
ATOM 2741 N N . CYS A 1 339 ? -8.833 -12.496 -8.355 1.00 93.00 339 CYS A N 1
ATOM 2742 C CA . CYS A 1 339 ? -8.687 -13.764 -7.639 1.00 93.00 339 CYS A CA 1
ATOM 2743 C C . CYS A 1 339 ? -7.823 -13.590 -6.386 1.00 93.00 339 CYS A C 1
ATOM 2745 O O . CYS A 1 339 ? -8.223 -14.018 -5.303 1.00 93.00 339 CYS A O 1
ATOM 2747 N N . LEU A 1 340 ? -6.684 -12.902 -6.516 1.00 91.38 340 LEU A N 1
ATOM 2748 C CA . LEU A 1 340 ? -5.802 -12.591 -5.393 1.00 91.38 340 LEU A CA 1
ATOM 2749 C C . LEU A 1 340 ? -6.534 -11.778 -4.318 1.00 91.38 340 LEU A C 1
ATOM 2751 O O . LEU A 1 340 ? -6.453 -12.109 -3.135 1.00 91.38 340 LEU A O 1
ATOM 2755 N N . LYS A 1 341 ? -7.316 -10.771 -4.727 1.00 90.31 341 LYS A N 1
ATOM 2756 C CA . LYS A 1 341 ? -8.153 -9.983 -3.820 1.00 90.31 341 LYS A CA 1
ATOM 2757 C C . LYS A 1 341 ? -9.126 -10.860 -3.042 1.00 90.31 341 LYS 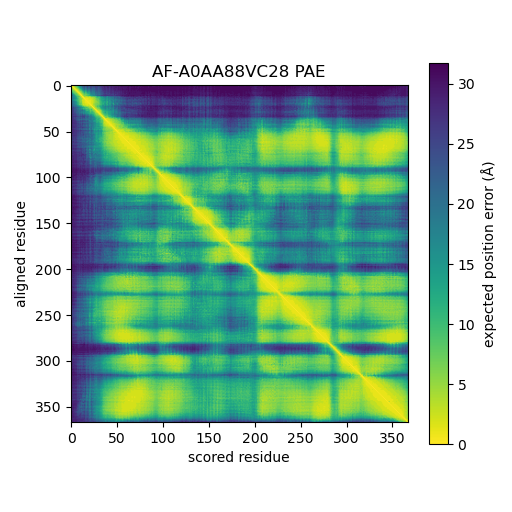A C 1
ATOM 2759 O O . LYS A 1 341 ? -9.197 -10.770 -1.820 1.00 90.31 341 LYS A O 1
ATOM 2764 N N . VAL A 1 342 ? -9.877 -11.714 -3.737 1.00 90.56 342 VAL A N 1
ATOM 2765 C CA . VAL A 1 342 ? -10.859 -12.601 -3.098 1.00 90.56 342 VAL A CA 1
ATOM 2766 C C . VAL A 1 342 ? -10.172 -13.552 -2.118 1.00 90.56 342 VAL A C 1
ATOM 2768 O O . VAL A 1 342 ? -10.651 -13.713 -0.997 1.00 90.56 342 VAL A O 1
ATOM 2771 N N . MET A 1 343 ? -9.027 -14.128 -2.491 1.00 93.12 343 MET A N 1
ATOM 2772 C CA . MET A 1 343 ? -8.248 -15.002 -1.612 1.00 93.12 343 MET A CA 1
ATOM 2773 C C . MET A 1 343 ? -7.794 -14.292 -0.332 1.00 93.12 343 MET A C 1
ATOM 2775 O O . MET A 1 343 ? -8.010 -14.818 0.762 1.00 93.12 343 MET A O 1
ATOM 2779 N N . ILE A 1 344 ? -7.204 -13.099 -0.455 1.00 89.62 344 ILE A N 1
ATOM 2780 C CA . ILE A 1 344 ? -6.724 -12.318 0.694 1.00 89.62 344 ILE A CA 1
ATOM 2781 C C . ILE A 1 344 ? -7.901 -11.889 1.569 1.00 89.62 344 ILE A C 1
ATOM 2783 O O . ILE A 1 344 ? -7.874 -12.125 2.775 1.00 89.62 344 ILE A O 1
ATOM 2787 N N . GLY A 1 345 ? -8.971 -11.351 0.978 1.00 87.94 345 GLY A N 1
ATOM 2788 C CA . GLY A 1 345 ? -10.162 -10.928 1.715 1.00 87.94 345 GLY A CA 1
ATOM 2789 C C . GLY A 1 345 ? -10.837 -12.077 2.474 1.00 87.94 345 GLY A C 1
ATOM 2790 O O . GLY A 1 345 ? -11.224 -11.919 3.634 1.00 87.94 345 GLY A O 1
ATOM 2791 N N . MET A 1 346 ? -10.939 -13.266 1.867 1.00 90.06 346 MET A N 1
ATOM 2792 C CA . MET A 1 346 ? -11.452 -14.463 2.547 1.00 90.06 346 MET A CA 1
ATOM 2793 C C . MET A 1 346 ? -10.524 -14.928 3.674 1.00 90.06 346 MET A C 1
ATOM 2795 O O . MET A 1 346 ? -11.000 -15.249 4.766 1.00 90.06 346 MET A O 1
ATOM 2799 N N . GLY A 1 347 ? -9.210 -14.948 3.429 1.00 92.12 347 GLY A N 1
ATOM 2800 C CA . GLY A 1 347 ? -8.205 -15.305 4.430 1.00 92.12 347 GLY A CA 1
ATOM 2801 C C . GLY A 1 347 ? -8.245 -14.375 5.642 1.00 92.12 347 GLY A C 1
ATOM 2802 O O . GLY A 1 347 ? -8.303 -14.842 6.781 1.00 92.12 347 GLY A O 1
ATOM 2803 N N . LEU A 1 348 ? -8.325 -13.069 5.395 1.00 90.00 348 LEU A N 1
ATOM 2804 C CA . LEU A 1 348 ? -8.380 -12.034 6.418 1.00 90.00 348 LEU A CA 1
ATOM 2805 C C . LEU A 1 348 ? -9.657 -12.142 7.262 1.00 90.00 348 LEU A C 1
ATOM 2807 O O . LEU A 1 348 ? -9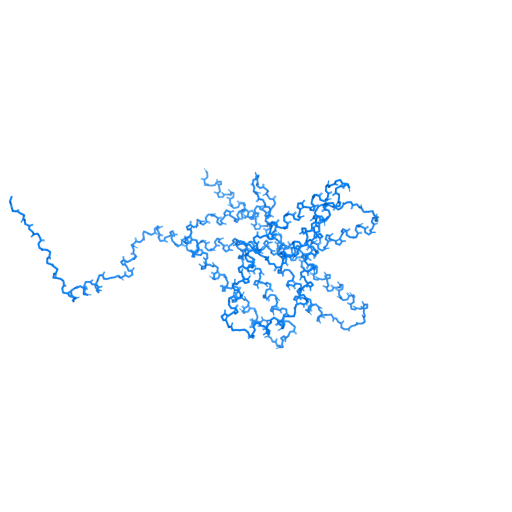.584 -12.149 8.489 1.00 90.00 348 LEU A O 1
ATOM 2811 N N . ARG A 1 349 ? -10.824 -12.342 6.631 1.00 89.69 349 ARG A N 1
ATOM 2812 C CA . ARG A 1 349 ? -12.089 -12.588 7.349 1.00 89.69 349 ARG A CA 1
ATOM 2813 C C . ARG A 1 349 ? -12.035 -13.853 8.201 1.00 89.69 349 ARG A C 1
ATOM 2815 O O . ARG A 1 349 ? -12.515 -13.851 9.336 1.00 89.69 349 ARG A O 1
ATOM 2822 N N . LYS A 1 350 ? -11.434 -14.932 7.691 1.00 93.50 350 LYS A N 1
ATOM 2823 C CA . LYS A 1 350 ? -11.264 -16.183 8.445 1.00 93.50 350 LYS A CA 1
ATOM 2824 C C . LYS A 1 350 ? -10.352 -15.980 9.658 1.00 93.50 350 LYS A C 1
ATOM 2826 O O . LYS A 1 350 ? -10.708 -16.408 10.756 1.00 93.50 350 LYS A O 1
ATOM 2831 N N . HIS A 1 351 ? -9.221 -15.296 9.476 1.00 91.88 351 HIS A N 1
ATOM 2832 C CA . HIS A 1 351 ? -8.294 -14.963 10.558 1.00 91.88 351 HIS A CA 1
ATOM 2833 C C . HIS A 1 351 ? -8.957 -14.067 11.614 1.00 91.88 351 HIS A C 1
ATOM 2835 O O . HIS A 1 351 ? -8.916 -14.385 12.802 1.00 91.88 351 HIS A O 1
ATOM 2841 N N . ALA A 1 352 ? -9.642 -13.003 11.188 1.00 90.81 352 ALA A N 1
ATOM 2842 C CA . ALA A 1 352 ? -10.355 -12.089 12.075 1.00 90.81 352 ALA A CA 1
ATOM 2843 C C . ALA A 1 352 ? -11.445 -12.807 12.889 1.00 90.81 352 ALA A C 1
ATOM 2845 O O . ALA A 1 352 ? -11.519 -12.638 14.105 1.00 90.81 352 ALA A O 1
ATOM 2846 N N . THR A 1 353 ? -12.241 -13.675 12.250 1.00 92.31 353 THR A N 1
ATOM 2847 C CA . THR A 1 353 ? -13.287 -14.463 12.930 1.00 92.31 353 THR A CA 1
ATOM 2848 C C . THR A 1 353 ? -12.682 -15.378 13.990 1.00 92.31 353 THR A C 1
ATOM 2850 O O . THR A 1 353 ? -13.162 -15.435 15.126 1.00 92.31 353 THR A O 1
ATOM 2853 N N . TRP A 1 354 ? -11.598 -16.077 13.639 1.00 94.06 354 TRP A N 1
ATOM 2854 C CA . TRP A 1 354 ? -10.877 -16.939 14.569 1.00 94.06 354 TRP A CA 1
ATOM 2855 C C . TRP A 1 354 ? -10.317 -16.148 15.759 1.00 94.06 354 TRP A C 1
ATOM 2857 O O . TRP A 1 354 ? -10.490 -16.566 16.907 1.00 94.06 354 TRP A O 1
ATOM 2867 N N . TYR A 1 355 ? -9.701 -14.991 15.502 1.00 91.19 355 TYR A N 1
ATOM 2868 C CA . TYR A 1 355 ? -9.091 -14.155 16.534 1.00 91.19 355 TYR A CA 1
ATOM 2869 C C . TYR A 1 355 ? -10.134 -13.595 17.510 1.00 91.19 355 TYR A C 1
ATOM 2871 O O . TYR A 1 355 ? -9.987 -13.754 18.723 1.00 91.19 355 TYR A O 1
ATOM 2879 N N . VAL A 1 356 ? -11.232 -13.025 16.999 1.00 90.00 356 VAL A N 1
ATOM 2880 C CA . VAL A 1 356 ? -12.325 -12.478 17.823 1.00 90.00 356 VAL A CA 1
ATOM 2881 C C . VAL A 1 356 ? -12.971 -13.576 18.672 1.00 90.00 356 VAL A C 1
ATOM 2883 O O . VAL A 1 356 ? -13.115 -13.408 19.884 1.00 90.00 356 VAL A O 1
ATOM 2886 N N . THR A 1 357 ? -13.265 -14.739 18.081 1.00 89.94 357 THR A N 1
ATOM 2887 C CA . THR A 1 357 ? -13.827 -15.891 18.813 1.00 89.94 357 THR A CA 1
ATOM 2888 C C . THR A 1 357 ? -12.882 -16.357 19.926 1.00 89.94 357 THR A C 1
ATOM 2890 O O . THR A 1 357 ? -13.310 -16.686 21.034 1.00 89.94 357 THR A O 1
ATOM 2893 N N . ARG A 1 358 ? -11.569 -16.366 19.664 1.00 89.75 358 ARG A N 1
ATOM 2894 C CA . ARG A 1 358 ? -10.548 -16.711 20.662 1.00 89.75 358 ARG A CA 1
ATOM 2895 C C . ARG A 1 358 ? -10.491 -15.692 21.805 1.00 89.75 358 ARG A C 1
ATOM 2897 O O . ARG A 1 358 ? -10.279 -16.089 22.951 1.00 89.75 358 ARG A O 1
ATOM 2904 N N . CYS A 1 359 ? -10.639 -14.400 21.522 1.00 86.88 359 CYS A N 1
ATOM 2905 C CA . CYS A 1 359 ? -10.680 -13.359 22.551 1.00 86.88 359 CYS A CA 1
ATOM 2906 C C . CYS A 1 359 ? -11.941 -13.464 23.416 1.00 86.88 359 CYS A C 1
ATOM 2908 O O . CYS A 1 359 ? -11.827 -13.432 24.639 1.00 86.88 359 CYS A O 1
ATOM 2910 N N . GLN A 1 360 ? -13.109 -13.698 22.812 1.00 86.44 360 GLN A N 1
ATOM 2911 C CA . GLN A 1 360 ? -14.365 -13.914 23.542 1.00 86.44 360 GLN A CA 1
ATOM 2912 C C . GLN A 1 360 ? -14.286 -15.116 24.492 1.00 86.44 360 GLN A C 1
ATOM 2914 O O . GLN A 1 360 ? -14.627 -14.991 25.665 1.00 86.44 360 GLN A O 1
ATOM 2919 N N . LYS A 1 361 ? -13.747 -16.255 24.031 1.00 87.56 361 LYS A N 1
ATOM 2920 C CA . LYS A 1 361 ? -13.543 -17.443 24.882 1.00 87.56 361 LYS A CA 1
ATOM 2921 C C . LYS A 1 361 ? -12.630 -17.180 26.083 1.00 87.56 361 LYS A C 1
ATOM 2923 O O . LYS A 1 361 ? -12.853 -17.756 27.137 1.00 87.56 361 LYS A O 1
ATOM 2928 N N . ARG A 1 362 ? -11.611 -16.322 25.940 1.00 83.19 362 ARG A N 1
ATOM 2929 C CA . ARG A 1 362 ? -10.722 -15.954 27.057 1.00 83.19 362 ARG A CA 1
ATOM 2930 C C . ARG A 1 362 ? -11.412 -15.063 28.091 1.00 83.19 362 ARG A C 1
ATOM 2932 O O . ARG A 1 362 ? -11.171 -15.256 29.278 1.00 83.19 362 ARG A O 1
ATOM 2939 N N . LYS A 1 363 ? -12.267 -14.132 27.652 1.00 83.31 363 LYS A N 1
ATOM 2940 C CA . LYS A 1 363 ? -13.057 -13.269 28.550 1.00 83.31 363 LYS A CA 1
ATOM 2941 C C . LYS A 1 363 ? -14.015 -14.120 29.402 1.00 83.31 363 LYS A C 1
ATOM 2943 O O . LYS A 1 363 ? -13.951 -14.053 30.617 1.00 83.31 363 LYS A O 1
ATOM 2948 N N . LEU A 1 364 ? -14.720 -15.065 28.774 1.00 76.31 364 LEU A N 1
ATOM 2949 C CA . LEU A 1 364 ? -15.620 -16.036 29.428 1.00 76.31 364 LEU A CA 1
ATOM 2950 C C . LEU A 1 364 ? -14.966 -17.011 30.429 1.00 76.31 364 LEU A C 1
ATOM 2952 O O . LEU A 1 364 ? -15.680 -17.772 31.064 1.00 76.31 364 LEU A O 1
ATOM 2956 N N . HIS A 1 365 ? -13.636 -17.111 30.489 1.00 71.88 365 HIS A N 1
ATOM 2957 C CA . HIS A 1 365 ? -12.927 -17.961 31.465 1.00 71.88 365 HIS A CA 1
ATOM 2958 C C . HIS A 1 365 ? -12.235 -17.140 32.561 1.00 71.88 365 HIS A C 1
ATOM 2960 O O . HIS A 1 365 ? -11.600 -17.719 33.440 1.00 71.88 365 HIS A O 1
ATOM 2966 N N . SER A 1 366 ? -12.276 -15.810 32.452 1.00 62.88 366 SER A N 1
ATOM 2967 C CA . SER A 1 366 ? -11.687 -14.889 33.430 1.00 62.88 366 SER A CA 1
ATOM 2968 C C . SER A 1 366 ? -12.743 -14.271 34.356 1.00 62.88 366 SER A C 1
ATOM 2970 O O . SER A 1 366 ? -12.365 -13.748 35.402 1.00 62.88 366 SER A O 1
ATOM 2972 N N . ASP A 1 367 ? -14.018 -14.351 33.961 1.00 47.69 367 ASP A N 1
ATOM 2973 C CA . ASP A 1 367 ? -15.212 -14.120 34.786 1.00 47.69 367 ASP A CA 1
ATOM 2974 C C . ASP A 1 367 ? -15.661 -15.442 35.427 1.00 47.69 367 ASP A C 1
ATOM 2976 O O . ASP A 1 367 ? -16.105 -15.411 36.599 1.00 47.69 367 ASP A O 1
#

Sequence (367 aa):
MEGKAHTFYVEKSPVKYFMDEMHGGNSLRSTTTLANEKERERVYDTIFRLPWRCELLIDVGYFVCLDSFLSLLTIMPARVLMTFWRLLKTRQFKRLSAAELSDFCCFVVLACGVTLLQQTDISLIYHMIRGQGTIKLYVVYNVLEIFDKLSQSFGGDVLQTLFNTADGLANSSPENMRYWLWRFISDEALAVASSDILSLPITFYSVERFHISAFLLFVLAQNILEAEGPWLENFIFNALLVFLCEVMIDIIKHSFLAKFNDIKPILFSEFLEDLCKQTLNIHSDGSKKNLTFVPLAPACVVIRVLSPVYAAHLPYSPLPWRLFWIFILSAMTFVMLSCLKVMIGMGLRKHATWYVTRCQKRKLHSD

pLDDT: mean 70.1, std 13.97, range [34.97, 94.06]

Radius of gyration: 29.19 Å; Cα contacts (8 Å, |Δi|>4): 230; chains: 1; bounding box: 78×44×116 Å

Solvent-accessible surface area (backbone atoms only — not comparable to full-atom values): 20432 Å² total; per-residue (Å²): 138,84,85,80,81,81,78,82,79,87,80,68,53,70,66,56,49,49,48,48,42,73,76,65,38,90,40,75,69,73,76,43,67,87,61,51,68,73,54,48,49,50,47,50,49,52,55,57,50,31,29,52,46,44,48,54,37,36,52,55,44,31,52,53,46,49,36,40,38,39,36,58,74,42,53,44,56,50,50,53,49,51,53,51,51,49,41,70,74,62,76,54,92,69,84,62,51,38,67,60,48,45,50,49,50,55,50,51,44,47,53,50,50,30,52,56,52,68,72,51,59,65,68,59,53,50,53,57,56,70,73,46,56,72,69,57,52,51,51,50,50,52,50,50,51,50,51,27,60,50,34,12,67,47,39,64,57,42,54,52,49,37,47,54,37,35,39,50,51,51,71,51,57,82,86,53,41,66,60,35,49,54,51,39,53,52,38,48,53,49,38,48,74,37,49,84,28,70,54,42,90,82,54,37,61,23,46,48,54,48,48,53,50,50,50,52,51,42,54,50,49,46,44,76,74,70,57,87,73,96,52,65,68,62,48,51,53,51,52,50,49,53,53,52,50,49,54,52,51,48,38,51,52,46,38,51,53,32,66,76,64,70,56,58,63,63,55,46,54,50,54,40,48,51,54,27,33,55,69,66,68,54,81,62,101,76,75,79,76,86,82,76,67,70,58,54,56,65,48,28,52,50,52,57,56,45,48,60,55,58,56,70,74,52,68,94,58,64,69,72,60,35,52,52,52,50,50,51,53,52,49,53,50,50,51,51,50,45,51,52,32,52,52,50,49,52,50,50,43,52,51,25,52,53,51,50,54,53,51,52,56,51,54,71,72,76,111

Organism: NCBI:txid1293975

Mean predicted aligned error: 13.7 Å

Foldseek 3Di:
DDDDDPPPPPPDDVVNVVVCCVVPNDDVVVVDDPQPVVNVVVLCCLQPVLLVLLVVLLVLLLLVLLLLLLCLVFVLVVLLVVVVVCCVVVVDPDQDALVSVLSVLLVVLLVLLLVVVLPDDPVVVVVVLVPDDPVVNVVVVVVLVVQLAVLQVVLQVLSVVLSVLSNCLSPDDPVCNVVSVVVNVVSSVVNSVSVQRHHYVSCCSSVVVVVLVLVLVLVVLCCVVPPDDPCVVVSVVVSVVVVVVSSVVSSVVSSVVCVVVVPDSVVSLVSSLVSLCVLLVNDDPDDDDDPSRNRSNSSSSSCNSCVVVLVVPQDPDPPVSSVVVNVVVVVVVSVVSVVVSVVSSVVSNVVSVVSNVVVVVVVVVVD

InterPro domains:
  IPR008010 Tapt1 family [PF05346] (97-194)
  IPR008010 Tapt1 family [PF05346] (207-356)
  IPR008010 Tapt1 family [PTHR13317] (11-195)

Nearest PDB structures (foldseek):
  7n6g-assembly1_3Q  TM=1.386E-01  e=5.631E+00  Chlamydomonas reinhardtii

Secondary structure (DSSP, 8-state):
-------------HHHHHHHHHHHS--HHHHS----HHHHHHHHIIIIIHHHHHHHHHHHHHHHHHHHHHHHHTHHHHHHHHHHHHHHHH-S-PPPPHHHHHHHHHHHHHHHHHHHHHHS-HHHHHHHHHTS-HHHHHHHHHHHHHHHHHHHHHHHHHHHHHHHHHHHHHH--TTTHHHHHHHHHHHHHHHHHHHTS---TTTHHHHHHHHHHHHHHHHHHHHHHH--S--HHHHHHHHHHHHHHHHHHHHHHHHHHHHHTT--HHHHHHHHHHHHHHHTT---TT--S------HHHHHHHHHHHHHHHHHTS----HHHHHHHHHHHHHHHHHHHHHHHHHHHHHHHHHHHHHHHHHHHHHTTT-